Protein AF-A0A7S3E3S6-F1 (afdb_monomer_lite)

pLDDT: mean 79.24, std 24.85, range [22.39, 98.44]

Structure (mmCIF, N/CA/C/O backbone):
data_AF-A0A7S3E3S6-F1
#
_entry.id   AF-A0A7S3E3S6-F1
#
loop_
_atom_site.group_PDB
_atom_site.id
_atom_site.type_symbol
_atom_site.label_atom_id
_atom_site.label_alt_id
_atom_site.label_comp_id
_atom_site.label_asym_id
_atom_site.label_entity_id
_atom_site.label_seq_id
_atom_site.pdbx_PDB_ins_code
_atom_site.Cartn_x
_atom_site.Cartn_y
_atom_site.Cartn_z
_atom_site.occupancy
_atom_site.B_iso_or_equiv
_atom_site.auth_seq_id
_atom_site.auth_comp_id
_atom_site.auth_asym_id
_atom_site.auth_atom_id
_atom_site.pdbx_PDB_model_num
ATOM 1 N N . VAL A 1 1 ? 2.162 4.358 16.205 1.00 82.00 1 VAL A N 1
ATOM 2 C CA . VAL A 1 1 ? 0.715 4.698 16.181 1.00 82.00 1 VAL A CA 1
ATOM 3 C C . VAL A 1 1 ? 0.501 6.151 16.587 1.00 82.00 1 VAL A C 1
ATOM 5 O O . VAL A 1 1 ? 1.342 6.698 17.295 1.00 82.00 1 VAL A O 1
ATOM 8 N N . LEU A 1 2 ? -0.588 6.789 16.153 1.00 77.69 2 LEU A N 1
ATOM 9 C CA . LEU A 1 2 ? -0.941 8.157 16.548 1.00 77.69 2 LEU A CA 1
ATOM 10 C C . LEU A 1 2 ? -1.328 8.218 18.032 1.00 77.69 2 LEU A C 1
ATOM 12 O O . LEU A 1 2 ? -2.096 7.393 18.516 1.00 77.69 2 LEU A O 1
ATOM 16 N N . SER A 1 3 ? -0.873 9.247 18.751 1.00 82.00 3 SER A N 1
ATOM 17 C CA . SER A 1 3 ? -1.241 9.443 20.164 1.00 82.00 3 SER A CA 1
ATOM 18 C C . SER A 1 3 ? -2.748 9.656 20.366 1.00 82.00 3 SER A C 1
ATOM 20 O O . SER A 1 3 ? -3.277 9.356 21.438 1.00 82.00 3 SER A O 1
ATOM 22 N N . SER A 1 4 ? -3.453 10.122 19.330 1.00 84.19 4 SER A N 1
ATOM 23 C CA . SER A 1 4 ? -4.901 10.320 19.342 1.00 84.19 4 SER A CA 1
ATOM 24 C C . SER A 1 4 ? -5.687 9.027 19.557 1.00 84.19 4 SER A C 1
ATOM 26 O O . SER A 1 4 ? -6.678 9.069 20.281 1.00 84.19 4 SER A O 1
ATOM 28 N N . SER A 1 5 ? -5.262 7.880 19.008 1.00 82.56 5 SER A N 1
ATOM 29 C CA . SER A 1 5 ? -5.992 6.616 19.209 1.00 82.56 5 SER A CA 1
ATOM 30 C C . SER A 1 5 ? -5.951 6.197 20.676 1.00 82.56 5 SER A C 1
ATOM 32 O O . SER A 1 5 ? -6.990 5.935 21.280 1.00 82.56 5 SER A O 1
ATOM 34 N N . ILE A 1 6 ? -4.766 6.250 21.291 1.00 88.44 6 ILE A N 1
ATOM 35 C CA . ILE A 1 6 ? -4.568 5.951 22.714 1.00 88.44 6 ILE A CA 1
ATOM 36 C C . ILE A 1 6 ? -5.465 6.854 23.573 1.00 88.44 6 ILE A C 1
ATOM 38 O O . ILE A 1 6 ? -6.137 6.383 24.491 1.00 88.44 6 ILE A O 1
ATOM 42 N N . GLN A 1 7 ? -5.524 8.151 23.264 1.00 88.31 7 GLN A N 1
ATOM 43 C CA . GLN A 1 7 ? -6.364 9.103 23.995 1.00 88.31 7 GLN A CA 1
ATOM 44 C C . GLN A 1 7 ? -7.862 8.801 23.864 1.00 88.31 7 GLN A C 1
ATOM 46 O O . GLN A 1 7 ? -8.566 8.863 24.875 1.00 88.31 7 GLN A O 1
ATOM 51 N N . VAL A 1 8 ? -8.342 8.440 22.668 1.00 89.56 8 VAL A N 1
ATOM 52 C CA . VAL A 1 8 ? -9.743 8.049 22.434 1.00 89.56 8 VAL A CA 1
ATOM 53 C C . VAL A 1 8 ? -10.110 6.850 23.308 1.00 89.56 8 VAL A C 1
ATOM 55 O O . VAL A 1 8 ? -11.042 6.944 24.111 1.00 89.56 8 VAL A O 1
ATOM 58 N N . PHE A 1 9 ? -9.333 5.763 23.260 1.00 90.50 9 PHE A N 1
ATOM 59 C CA . PHE A 1 9 ? -9.603 4.576 24.079 1.00 90.50 9 PHE A CA 1
ATOM 60 C C . PHE A 1 9 ? -9.500 4.855 25.581 1.00 90.50 9 PHE A C 1
ATOM 62 O O . PHE A 1 9 ? -10.329 4.374 26.357 1.00 90.50 9 PHE A O 1
ATOM 69 N N . LEU A 1 10 ? -8.526 5.658 26.020 1.00 91.00 10 LEU A N 1
ATOM 70 C CA . LEU A 1 10 ? -8.408 6.053 27.425 1.00 91.00 10 LEU A CA 1
ATOM 71 C C . LEU A 1 10 ? -9.620 6.861 27.896 1.00 91.00 10 LEU A C 1
ATOM 73 O O . LEU A 1 10 ? -10.106 6.638 29.007 1.00 91.00 10 LEU A O 1
ATOM 77 N N . HIS A 1 11 ? -10.114 7.793 27.081 1.00 90.00 11 HIS A N 1
ATOM 78 C CA . HIS A 1 11 ? -11.283 8.599 27.422 1.00 90.00 11 HIS A CA 1
ATOM 79 C C . HIS A 1 11 ? -12.553 7.745 27.503 1.00 90.00 11 HIS A C 1
ATOM 81 O O . HIS A 1 11 ? -13.321 7.881 28.460 1.00 90.00 11 HIS A O 1
ATOM 87 N N . ILE A 1 12 ? -12.735 6.821 26.556 1.00 92.19 12 ILE A N 1
ATOM 88 C CA . ILE A 1 12 ? -13.837 5.853 26.561 1.00 92.19 12 ILE A CA 1
ATOM 89 C C . ILE A 1 12 ? -13.789 5.009 27.842 1.00 92.19 12 ILE A C 1
ATOM 91 O O . ILE A 1 12 ? -14.743 5.016 28.618 1.00 92.19 12 ILE A O 1
ATOM 95 N N . LYS A 1 13 ? -12.651 4.363 28.140 1.00 90.81 13 LYS A N 1
ATOM 96 C CA . LYS A 1 13 ? -12.483 3.518 29.338 1.00 90.81 13 LYS A CA 1
ATOM 97 C C . LYS A 1 13 ? -12.744 4.283 30.639 1.00 90.81 13 LYS A C 1
ATOM 99 O O . LYS A 1 13 ? -13.437 3.780 31.523 1.00 90.81 13 LYS A O 1
ATOM 104 N N . LYS A 1 14 ? -12.224 5.510 30.766 1.00 90.62 14 LYS A N 1
ATOM 105 C CA . LYS A 1 14 ? -12.461 6.366 31.943 1.00 90.62 14 LYS A CA 1
ATOM 106 C C . LYS A 1 14 ? -13.938 6.725 32.101 1.00 90.62 14 LYS A C 1
ATOM 108 O O . LYS A 1 14 ? -14.442 6.722 33.222 1.00 90.62 14 LYS A O 1
ATOM 113 N N . SER A 1 15 ? -14.618 7.027 30.998 1.00 90.19 15 SER A N 1
ATOM 114 C CA . SER A 1 15 ? -16.041 7.373 31.005 1.00 90.19 15 SER A CA 1
ATOM 115 C C . SER A 1 15 ? -16.900 6.170 31.393 1.00 90.19 15 SER A C 1
ATOM 117 O O . SER A 1 15 ? -17.728 6.287 32.293 1.00 90.19 15 SER A O 1
ATOM 119 N N . LEU A 1 16 ? -16.627 4.997 30.812 1.00 90.06 16 LEU A N 1
ATOM 120 C CA . LEU A 1 16 ? -17.302 3.741 31.150 1.00 90.06 16 LEU A CA 1
ATOM 121 C C . LEU A 1 16 ? -17.143 3.388 32.628 1.00 90.06 16 LEU A C 1
ATOM 123 O O . LEU A 1 16 ? -18.142 3.167 33.299 1.00 90.06 16 LEU A O 1
ATOM 127 N N . LYS A 1 17 ? -15.917 3.440 33.168 1.00 90.06 17 LYS A N 1
ATOM 128 C CA . LYS A 1 17 ? -15.655 3.145 34.586 1.00 90.06 17 LYS A CA 1
ATOM 129 C C . LYS A 1 17 ? -16.424 4.069 35.535 1.00 90.06 17 LYS A C 1
ATOM 131 O O . LYS A 1 17 ? -16.855 3.642 36.597 1.00 90.06 17 LYS A O 1
ATOM 136 N N . ARG A 1 18 ? -16.576 5.349 35.185 1.00 88.38 18 ARG A N 1
ATOM 137 C CA . ARG A 1 18 ? -17.354 6.298 35.999 1.00 88.38 18 ARG A CA 1
ATOM 138 C C . ARG A 1 18 ? -18.851 6.020 35.906 1.00 88.38 18 ARG A C 1
ATOM 140 O O . ARG A 1 18 ? -19.536 6.098 36.918 1.00 88.38 18 ARG A O 1
ATOM 147 N N . CYS A 1 19 ? -19.352 5.704 34.715 1.00 85.69 19 CYS A N 1
ATOM 148 C CA . CYS A 1 19 ? -20.768 5.425 34.500 1.00 85.69 19 CYS A CA 1
ATOM 149 C C . CYS A 1 19 ? -21.198 4.076 35.082 1.00 85.69 19 CYS A C 1
ATOM 151 O O . CYS A 1 19 ? -22.287 4.001 35.643 1.00 85.69 19 CYS A O 1
ATOM 153 N N . SER A 1 20 ? -20.334 3.059 35.054 1.00 88.50 20 SER A N 1
ATOM 154 C CA . SER A 1 20 ? -20.619 1.735 35.620 1.00 88.50 20 SER A CA 1
ATOM 155 C C . SER A 1 20 ? -20.797 1.749 37.142 1.00 88.50 20 SER A C 1
ATOM 157 O O . SER A 1 20 ? -21.404 0.838 37.689 1.00 88.50 20 SER A O 1
ATOM 159 N N . LEU A 1 21 ? -20.277 2.772 37.836 1.00 88.69 21 LEU A N 1
ATOM 160 C CA . LEU A 1 21 ? -20.521 2.987 39.270 1.00 88.69 21 LEU A CA 1
ATOM 161 C C . LEU A 1 21 ? -21.923 3.544 39.560 1.00 88.69 21 LEU A C 1
ATOM 163 O O . LEU A 1 21 ? -22.368 3.500 40.701 1.00 88.69 21 LEU A O 1
ATOM 167 N N . LEU A 1 22 ? -22.592 4.109 38.553 1.00 88.62 22 LEU A N 1
ATOM 168 C CA . LEU A 1 22 ? -23.888 4.774 38.697 1.00 88.62 22 LEU A CA 1
ATOM 169 C C . LEU A 1 22 ? -25.033 3.946 38.108 1.00 88.62 22 LEU A C 1
ATOM 171 O O . LEU A 1 22 ? -26.160 4.031 38.584 1.00 88.62 22 LEU A O 1
ATOM 175 N N . THR A 1 23 ? -24.774 3.193 37.038 1.00 88.31 23 THR A N 1
ATOM 176 C CA . THR A 1 23 ? -25.789 2.411 36.329 1.00 88.31 23 THR A CA 1
ATOM 177 C C . THR A 1 23 ? -25.154 1.264 35.545 1.00 88.31 23 THR A C 1
ATOM 179 O O . THR A 1 23 ? -24.051 1.408 35.016 1.00 88.31 23 THR A O 1
ATOM 182 N N . ARG A 1 24 ? -25.868 0.137 35.460 1.00 89.25 24 ARG A N 1
ATOM 183 C CA . ARG A 1 24 ? -25.491 -1.062 34.686 1.00 89.25 24 ARG A CA 1
ATOM 184 C C . ARG A 1 24 ? -26.526 -1.470 33.629 1.00 89.25 24 ARG A C 1
ATOM 186 O O . ARG A 1 24 ? -26.252 -2.339 32.809 1.00 89.25 24 ARG A O 1
ATOM 193 N N . GLY A 1 25 ? -27.673 -0.791 33.617 1.00 90.88 25 GLY A N 1
ATOM 194 C CA . GLY A 1 25 ? -28.786 -1.073 32.718 1.00 90.88 25 GLY A CA 1
ATOM 195 C C . GLY A 1 25 ? -28.693 -0.331 31.379 1.00 90.88 25 GLY A C 1
ATOM 196 O O . GLY A 1 25 ? -27.614 0.034 30.905 1.00 90.88 25 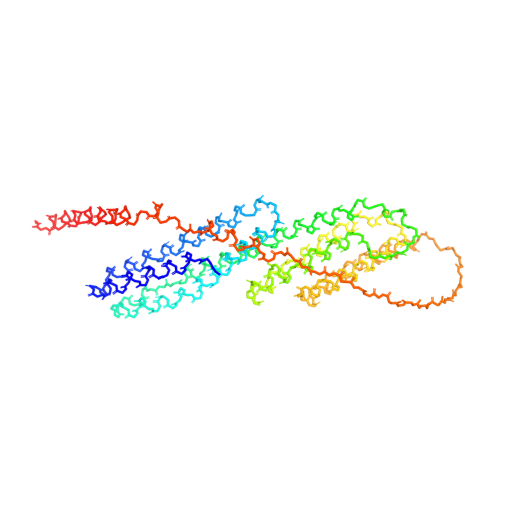GLY A O 1
ATOM 197 N N . GLN A 1 26 ? -29.855 -0.034 30.791 1.00 89.62 26 GLN A N 1
ATOM 198 C CA . GLN A 1 26 ? -29.987 0.540 29.442 1.00 89.62 26 GLN A CA 1
ATOM 199 C C . GLN A 1 26 ? -29.154 1.814 29.208 1.00 89.62 26 GLN A C 1
ATOM 201 O O . GLN A 1 26 ? -28.572 1.985 28.142 1.00 89.62 26 GLN A O 1
ATOM 206 N N . THR A 1 27 ? -29.012 2.679 30.213 1.00 89.19 27 THR A N 1
ATOM 207 C CA . THR A 1 27 ? -28.220 3.915 30.102 1.00 89.19 27 THR A CA 1
ATOM 208 C C . THR A 1 27 ? -26.739 3.652 29.801 1.00 89.19 27 THR A C 1
ATOM 210 O O . THR A 1 27 ? -26.120 4.401 29.043 1.00 89.19 27 THR A O 1
ATOM 213 N N . LEU A 1 28 ? -26.146 2.604 30.389 1.00 88.19 28 LEU A N 1
ATOM 214 C CA . LEU A 1 28 ? -24.750 2.242 30.122 1.00 88.19 28 LEU A CA 1
ATOM 215 C C . LEU A 1 28 ? -24.602 1.642 28.717 1.00 88.19 28 LEU A C 1
ATOM 217 O O . LEU A 1 28 ? -23.614 1.917 28.036 1.00 88.19 28 LEU A O 1
ATOM 221 N N . LEU A 1 29 ? -25.609 0.892 28.262 1.00 90.12 29 LEU A N 1
ATOM 222 C CA . LEU A 1 29 ? -25.675 0.354 26.903 1.00 90.12 29 LEU A CA 1
ATOM 223 C C . LEU A 1 29 ? -25.763 1.478 25.855 1.00 90.12 29 LEU A C 1
ATOM 225 O O . LEU A 1 29 ? -25.030 1.462 24.867 1.00 90.12 29 LEU A O 1
ATOM 229 N N . ASP A 1 30 ? -26.588 2.499 26.083 1.00 90.31 30 ASP A N 1
ATOM 230 C CA . ASP A 1 30 ? -26.706 3.647 25.172 1.00 90.31 30 ASP A CA 1
ATOM 231 C C . ASP A 1 30 ? -25.413 4.479 25.116 1.00 90.31 30 ASP A C 1
ATOM 233 O O . ASP A 1 30 ? -25.008 4.973 24.056 1.00 90.31 30 ASP A O 1
ATOM 237 N N . LEU A 1 31 ? -24.708 4.592 26.247 1.00 90.25 31 LEU A N 1
ATOM 238 C CA . LEU A 1 31 ? -23.381 5.198 26.288 1.00 90.25 31 LEU A CA 1
ATOM 239 C C . LEU A 1 31 ? -22.360 4.380 25.484 1.00 90.25 31 LEU A C 1
ATOM 241 O O . LEU A 1 31 ? -21.580 4.954 24.724 1.00 90.25 31 LEU A O 1
ATOM 245 N N . ALA A 1 32 ? -22.370 3.053 25.620 1.00 90.12 32 ALA A N 1
ATOM 246 C CA . ALA A 1 32 ? -21.498 2.173 24.847 1.00 90.12 32 ALA A CA 1
ATOM 247 C C . ALA A 1 32 ? -21.730 2.322 23.335 1.00 90.12 32 ALA A C 1
ATOM 249 O O . ALA A 1 32 ? -20.768 2.504 22.589 1.00 90.12 32 ALA A O 1
ATOM 250 N N . ARG A 1 33 ? -22.994 2.369 22.897 1.00 91.75 33 ARG A N 1
ATOM 251 C CA . ARG A 1 33 ? -23.371 2.636 21.496 1.00 91.75 33 ARG A CA 1
ATOM 252 C C . ARG A 1 33 ? -22.877 3.993 21.002 1.00 91.75 33 ARG A C 1
ATOM 254 O O . ARG A 1 33 ? -22.387 4.119 19.883 1.00 91.75 33 ARG A O 1
ATOM 261 N N . SER A 1 34 ? -22.930 5.010 21.859 1.00 91.25 34 SER A N 1
ATOM 262 C CA . SER A 1 34 ? -22.369 6.326 21.536 1.00 91.25 34 SER A CA 1
ATOM 263 C C . SER A 1 34 ? -20.854 6.252 21.302 1.00 91.25 34 SER A C 1
ATOM 265 O O . SER A 1 34 ? -20.339 6.905 20.397 1.00 91.25 34 SER A O 1
ATOM 267 N N . PHE A 1 35 ? -20.124 5.430 22.064 1.00 91.69 35 PHE A N 1
ATOM 268 C CA . PHE A 1 35 ? -18.690 5.228 21.840 1.00 91.69 35 PHE A CA 1
ATOM 269 C C . PHE A 1 35 ? -18.375 4.432 20.575 1.00 91.69 35 PHE A C 1
ATOM 271 O O . PHE A 1 35 ? -17.388 4.749 19.917 1.00 91.69 35 PHE A O 1
ATOM 278 N N . GLN A 1 36 ? -19.217 3.474 20.187 1.00 93.19 36 GLN A N 1
ATOM 279 C CA . GLN A 1 36 ? -19.099 2.799 18.889 1.00 93.19 36 GLN A CA 1
ATOM 280 C C . GLN A 1 36 ? -19.207 3.805 17.738 1.00 93.19 36 GLN A C 1
ATOM 282 O O . GLN A 1 36 ? -18.354 3.825 16.855 1.00 93.19 36 GLN A O 1
ATOM 287 N N . SER A 1 37 ? -20.170 4.731 17.810 1.00 92.25 37 SER A N 1
ATOM 288 C CA . SER A 1 37 ? -20.293 5.819 16.830 1.00 92.25 37 SER A CA 1
ATOM 289 C C . SER A 1 37 ? -19.055 6.729 16.792 1.00 92.25 37 SER A C 1
ATOM 291 O O . SER A 1 37 ? -18.608 7.124 15.715 1.00 92.25 37 SER A O 1
ATOM 293 N N . VAL A 1 38 ? -18.443 7.025 17.946 1.00 93.56 38 VAL A N 1
ATOM 294 C CA . VAL A 1 38 ? -17.184 7.793 18.012 1.00 93.56 38 VAL A CA 1
ATOM 295 C C . VAL A 1 38 ? -16.024 7.045 17.348 1.00 93.56 38 VAL A C 1
ATOM 297 O O . VAL A 1 38 ? -15.214 7.676 16.668 1.00 93.56 38 VAL A O 1
ATOM 300 N N . LEU A 1 39 ? -15.933 5.725 17.526 1.00 95.38 39 LEU A N 1
ATOM 301 C CA . LEU A 1 39 ? -14.904 4.899 16.889 1.00 95.38 39 LEU A CA 1
ATOM 302 C C . LEU A 1 39 ? -15.068 4.878 15.365 1.00 95.38 39 LEU A C 1
ATOM 304 O O . LEU A 1 39 ? -14.091 5.142 14.666 1.00 95.38 39 LEU A O 1
ATOM 308 N N . GLY A 1 40 ? -16.292 4.698 14.861 1.00 94.88 40 GLY A N 1
ATOM 309 C CA . GLY A 1 40 ? -16.576 4.780 13.422 1.00 94.88 40 GLY A CA 1
ATOM 310 C C . GLY A 1 40 ? -16.254 6.163 12.841 1.00 94.88 40 GLY A C 1
ATOM 311 O O . GLY A 1 40 ? -15.583 6.288 11.817 1.00 94.88 40 GLY A O 1
ATOM 312 N N . ALA A 1 41 ? -16.607 7.243 13.546 1.00 94.75 41 ALA A N 1
ATOM 313 C CA . ALA A 1 41 ? -16.232 8.600 13.138 1.00 94.75 41 ALA A CA 1
ATOM 314 C C . ALA A 1 41 ? -14.705 8.823 13.134 1.00 94.75 41 ALA A C 1
ATOM 316 O O . ALA A 1 41 ? -14.180 9.560 12.294 1.00 94.75 41 ALA A O 1
ATOM 317 N N . TYR A 1 42 ? -13.978 8.193 14.062 1.00 95.81 42 TYR A N 1
ATOM 318 C CA . TYR A 1 42 ? -12.518 8.227 14.088 1.00 95.81 42 TYR A CA 1
ATOM 319 C C . TYR A 1 42 ? -11.918 7.474 12.893 1.00 95.81 42 TYR A C 1
ATOM 321 O O . TYR A 1 42 ? -11.047 8.030 12.222 1.00 95.81 42 TYR A O 1
ATOM 329 N N . ALA A 1 43 ? -12.421 6.279 12.571 1.00 97.06 43 ALA A N 1
ATOM 330 C CA . ALA A 1 43 ? -12.025 5.524 11.382 1.00 97.06 43 ALA A CA 1
ATOM 331 C C . ALA A 1 43 ? -12.259 6.337 10.096 1.00 97.06 43 ALA A C 1
ATOM 333 O O . ALA A 1 43 ? -11.321 6.565 9.329 1.00 97.06 43 ALA A O 1
ATOM 334 N N . ALA A 1 44 ? -13.452 6.912 9.922 1.00 95.69 44 ALA A N 1
ATOM 335 C CA . ALA A 1 44 ? -13.769 7.784 8.787 1.00 95.69 44 ALA A CA 1
ATOM 336 C C . ALA A 1 44 ? -12.819 8.993 8.687 1.00 95.69 44 ALA A C 1
ATOM 338 O O . ALA A 1 44 ? -12.425 9.419 7.596 1.00 95.69 44 ALA A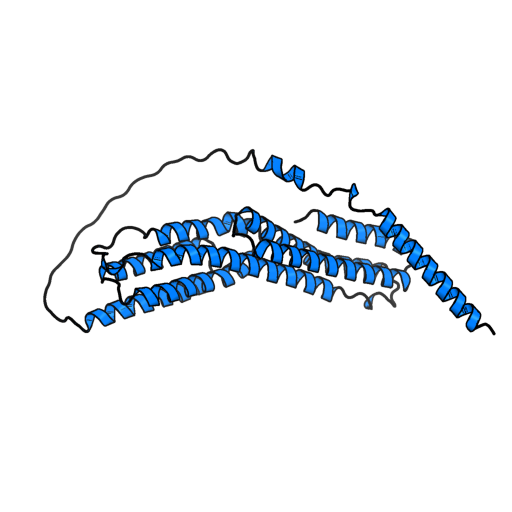 O 1
ATOM 339 N N . LYS A 1 45 ? -12.389 9.549 9.828 1.00 94.62 45 LYS A N 1
ATOM 340 C CA . LYS A 1 45 ? -11.409 10.639 9.841 1.00 94.62 45 LYS A CA 1
ATOM 341 C C . LYS A 1 45 ? -10.034 10.189 9.356 1.00 94.62 45 LYS A C 1
ATOM 343 O O . LYS A 1 45 ? -9.368 10.982 8.690 1.00 94.62 45 LYS A O 1
ATOM 348 N N . LEU A 1 46 ? -9.611 8.968 9.683 1.00 93.81 46 LEU A N 1
ATOM 349 C CA . LEU A 1 46 ? -8.365 8.384 9.182 1.00 93.81 46 LEU A CA 1
ATOM 350 C C . LEU A 1 46 ? -8.430 8.174 7.664 1.00 93.81 46 LEU A C 1
ATOM 352 O O . LEU A 1 46 ? -7.503 8.596 6.975 1.00 93.81 46 LEU A O 1
ATOM 356 N N . VAL A 1 47 ? -9.543 7.653 7.135 1.00 95.38 47 VAL A N 1
ATOM 357 C CA . VAL A 1 47 ? -9.765 7.536 5.678 1.00 95.38 47 VAL A CA 1
ATOM 358 C C . VAL A 1 47 ? -9.638 8.896 4.993 1.00 95.38 47 VAL A C 1
ATOM 360 O O . VAL A 1 47 ? -8.835 9.061 4.081 1.00 95.38 47 VAL A O 1
ATOM 363 N N . SER A 1 48 ? -10.324 9.923 5.501 1.00 92.31 48 SER A N 1
ATOM 364 C CA . SER A 1 48 ? -10.245 11.278 4.935 1.00 92.31 48 SER A CA 1
ATOM 365 C C . SER A 1 48 ? -8.825 11.869 4.953 1.00 92.31 48 SER A C 1
ATOM 367 O O . SER A 1 48 ? -8.501 12.747 4.152 1.00 92.31 48 SER A O 1
ATOM 369 N N . ARG A 1 49 ? -7.955 11.432 5.875 1.00 88.12 49 ARG A N 1
ATOM 370 C CA . ARG A 1 49 ? -6.536 11.826 5.876 1.00 88.12 49 ARG A CA 1
ATOM 371 C C . ARG A 1 49 ? -5.752 11.101 4.788 1.00 88.12 49 ARG A C 1
ATOM 373 O O . ARG A 1 49 ? -4.968 11.762 4.116 1.00 88.12 49 ARG A O 1
ATOM 380 N N . LEU A 1 50 ? -6.004 9.808 4.587 1.00 90.19 50 LEU A N 1
ATOM 381 C CA . LEU A 1 50 ? -5.406 9.026 3.501 1.00 90.19 50 LEU A CA 1
ATOM 382 C C . LEU A 1 50 ? -5.784 9.591 2.126 1.00 90.19 50 LEU A C 1
ATOM 384 O O . LEU A 1 50 ? -4.916 9.776 1.282 1.00 90.19 50 LEU A O 1
ATOM 388 N N . GLU A 1 51 ? -7.050 9.951 1.917 1.00 87.44 51 GLU A N 1
ATOM 389 C CA . GLU A 1 51 ? -7.522 10.530 0.650 1.00 87.44 51 GLU A CA 1
ATOM 390 C C . GLU A 1 51 ? -6.878 11.880 0.318 1.00 87.44 51 GLU A C 1
ATOM 392 O O . GLU A 1 51 ? -6.704 12.217 -0.851 1.00 87.44 51 GLU A O 1
ATOM 397 N N . LYS A 1 52 ? -6.544 12.677 1.339 1.00 80.56 52 LYS A N 1
ATOM 398 C CA . LYS A 1 52 ? -5.833 13.949 1.151 1.00 80.56 52 LYS A CA 1
ATOM 399 C C . LYS A 1 52 ? -4.369 13.705 0.807 1.00 80.56 52 LYS A C 1
ATOM 401 O O . LYS A 1 52 ? -3.909 14.232 -0.196 1.00 80.56 52 LYS A O 1
ATOM 406 N N . ALA A 1 53 ? -3.707 12.838 1.572 1.00 70.06 53 ALA A N 1
ATOM 407 C CA . ALA A 1 53 ? -2.333 12.399 1.326 1.00 70.06 53 ALA A CA 1
ATOM 408 C C . ALA A 1 53 ? -2.150 11.723 -0.047 1.00 70.06 53 ALA A C 1
ATOM 410 O O . ALA A 1 53 ? -1.054 11.699 -0.597 1.00 70.06 53 ALA A O 1
ATOM 411 N N . GLY A 1 54 ? -3.209 11.133 -0.610 1.00 63.66 54 GLY A N 1
ATOM 412 C CA . GLY A 1 54 ? -3.185 10.492 -1.927 1.00 63.66 54 GLY A CA 1
ATOM 413 C C . GLY A 1 54 ? -3.201 11.455 -3.120 1.00 63.66 54 GLY A C 1
ATOM 414 O O . GLY A 1 54 ? -3.002 11.006 -4.244 1.00 63.66 54 GLY A O 1
ATOM 415 N N . ARG A 1 55 ? -3.456 12.754 -2.908 1.00 67.62 55 ARG A N 1
ATOM 416 C CA . ARG A 1 55 ? -3.433 13.779 -3.974 1.00 67.62 55 ARG A CA 1
ATOM 417 C C . ARG A 1 55 ? -2.077 14.458 -4.120 1.00 67.62 55 ARG A C 1
ATOM 419 O O . ARG A 1 55 ? -1.825 15.080 -5.149 1.00 67.62 55 ARG A O 1
ATOM 426 N N . ASP A 1 56 ? -1.250 14.358 -3.090 1.00 65.81 56 ASP A N 1
ATOM 427 C CA . ASP A 1 56 ? 0.068 14.968 -3.054 1.00 65.81 56 ASP A CA 1
ATOM 428 C C . ASP A 1 56 ? 1.116 14.034 -3.680 1.00 65.81 56 ASP A C 1
ATOM 430 O O . ASP A 1 56 ? 0.901 12.829 -3.845 1.00 65.81 56 ASP A O 1
ATOM 434 N N . VAL A 1 57 ? 2.256 14.611 -4.068 1.00 76.12 57 VAL A N 1
ATOM 435 C CA . VAL A 1 57 ? 3.396 13.869 -4.626 1.00 76.12 57 VAL A CA 1
ATOM 436 C C . VAL A 1 57 ? 3.831 12.780 -3.640 1.00 76.12 57 VAL A C 1
ATOM 438 O O . VAL A 1 57 ? 3.812 12.996 -2.431 1.00 76.12 57 VAL A O 1
ATOM 441 N N . ASP A 1 58 ? 4.243 11.615 -4.147 1.00 83.94 58 ASP A N 1
ATOM 442 C CA . ASP A 1 58 ? 4.709 10.496 -3.321 1.00 83.94 58 ASP A CA 1
ATOM 443 C C . ASP A 1 58 ? 6.067 10.803 -2.661 1.00 83.94 58 ASP A C 1
ATOM 445 O O . ASP A 1 58 ? 7.137 10.394 -3.121 1.00 83.94 58 ASP A O 1
ATOM 449 N N . THR A 1 59 ? 6.029 11.574 -1.577 1.00 86.81 59 THR A N 1
ATOM 450 C CA . THR A 1 59 ? 7.195 11.916 -0.763 1.00 86.81 59 THR A CA 1
ATOM 451 C C . THR A 1 59 ? 7.398 10.904 0.360 1.00 86.81 59 THR A C 1
ATOM 453 O O . THR A 1 59 ? 6.490 10.166 0.753 1.00 86.81 59 THR A O 1
ATOM 456 N N . LYS A 1 60 ? 8.607 10.886 0.924 1.00 85.44 60 LYS A N 1
ATOM 457 C CA . LYS A 1 60 ? 8.937 10.050 2.083 1.00 85.44 60 LYS A CA 1
ATOM 458 C C . LYS A 1 60 ? 8.053 10.385 3.288 1.00 85.44 60 LYS A C 1
ATOM 460 O O . LYS A 1 60 ? 7.641 9.495 4.029 1.00 85.44 60 LYS A O 1
ATOM 465 N N . GLU A 1 61 ? 7.735 11.663 3.465 1.00 85.38 61 GLU A N 1
ATOM 466 C CA . GLU A 1 61 ? 6.881 12.173 4.534 1.00 85.38 61 GLU A CA 1
ATOM 467 C C . GLU A 1 61 ? 5.439 11.672 4.391 1.00 85.38 61 GLU A C 1
ATOM 469 O O . GLU A 1 61 ? 4.853 11.200 5.369 1.00 85.38 61 GLU A O 1
ATOM 474 N N . GLU A 1 62 ? 4.888 11.701 3.174 1.00 87.12 62 GLU A N 1
ATOM 475 C CA . GLU A 1 62 ? 3.544 11.183 2.901 1.00 87.12 62 GLU A CA 1
ATOM 476 C C . GLU A 1 62 ? 3.483 9.658 3.060 1.00 87.12 62 GLU A C 1
ATOM 478 O O . GLU A 1 62 ? 2.537 9.130 3.654 1.00 87.12 62 GLU A O 1
ATOM 483 N N . ARG A 1 63 ? 4.524 8.928 2.628 1.00 89.69 63 ARG A N 1
ATOM 484 C CA . ARG A 1 63 ? 4.645 7.481 2.883 1.00 89.69 63 ARG A CA 1
ATOM 485 C C . ARG A 1 63 ? 4.647 7.175 4.382 1.00 89.69 63 ARG A C 1
ATOM 487 O O . ARG A 1 63 ? 3.877 6.322 4.829 1.00 89.69 63 ARG A O 1
ATOM 494 N N . PHE A 1 64 ? 5.431 7.911 5.171 1.00 88.38 64 PHE A N 1
ATOM 495 C CA . PHE A 1 64 ? 5.470 7.754 6.626 1.00 88.38 64 PHE A CA 1
ATOM 496 C C . PHE A 1 64 ? 4.107 8.026 7.276 1.00 88.38 64 PHE A C 1
ATOM 498 O O . PHE A 1 64 ? 3.671 7.270 8.147 1.00 88.38 64 PHE A O 1
ATOM 505 N N . LEU A 1 65 ? 3.395 9.070 6.839 1.00 88.44 65 LEU A N 1
ATOM 506 C CA . LEU A 1 65 ? 2.052 9.376 7.334 1.00 88.44 65 LEU A CA 1
ATOM 507 C C . LEU A 1 65 ? 1.066 8.231 7.055 1.00 88.44 65 LEU A C 1
ATOM 509 O O . LEU A 1 65 ? 0.315 7.842 7.953 1.00 88.44 65 LEU A O 1
ATOM 513 N N . ARG A 1 66 ? 1.077 7.667 5.841 1.00 92.12 66 ARG A N 1
ATOM 514 C CA . ARG A 1 66 ? 0.218 6.530 5.464 1.00 92.12 66 ARG A CA 1
ATOM 515 C C . ARG A 1 66 ? 0.514 5.301 6.327 1.00 92.12 66 ARG A C 1
ATOM 517 O O . ARG A 1 66 ? -0.416 4.724 6.888 1.00 92.12 66 ARG A O 1
ATOM 524 N N . VAL A 1 67 ? 1.790 4.958 6.520 1.00 93.19 67 VAL A N 1
ATOM 525 C CA . VAL A 1 67 ? 2.221 3.865 7.414 1.00 93.19 67 VAL A CA 1
ATOM 526 C C . VAL A 1 67 ? 1.760 4.102 8.854 1.00 93.19 67 VAL A C 1
ATOM 528 O O . VAL A 1 67 ? 1.198 3.215 9.499 1.00 93.19 67 VAL A O 1
ATOM 531 N N . LEU A 1 68 ? 1.908 5.329 9.357 1.00 91.50 68 LEU A N 1
ATOM 532 C CA . LEU A 1 68 ? 1.461 5.692 10.698 1.00 91.50 68 LEU A CA 1
ATOM 533 C C . LEU A 1 68 ? -0.059 5.536 10.868 1.00 91.50 68 LEU A C 1
ATOM 535 O O . LEU A 1 68 ? -0.510 5.111 11.938 1.00 91.50 68 LEU A O 1
ATOM 539 N N . ILE A 1 69 ? -0.847 5.863 9.840 1.00 94.81 69 ILE A N 1
ATOM 540 C CA . ILE A 1 69 ? -2.301 5.665 9.834 1.00 94.81 69 ILE A CA 1
ATOM 541 C C . ILE A 1 69 ? -2.648 4.171 9.825 1.00 94.81 69 ILE A C 1
ATOM 543 O O . ILE A 1 69 ? -3.477 3.771 10.641 1.00 94.81 69 ILE A O 1
ATOM 547 N N . ILE A 1 70 ? -1.992 3.355 8.992 1.00 96.88 70 ILE A N 1
ATOM 548 C CA . ILE A 1 70 ? -2.200 1.895 8.937 1.00 96.88 70 ILE A CA 1
ATOM 549 C C . ILE A 1 70 ? -1.969 1.271 10.315 1.00 96.88 70 ILE A C 1
ATOM 551 O O . ILE A 1 70 ? -2.874 0.649 10.862 1.00 96.88 70 ILE A O 1
ATOM 555 N N . ASN A 1 71 ? -0.823 1.544 10.943 1.00 95.06 71 ASN A N 1
ATOM 556 C CA . ASN A 1 71 ? -0.520 1.032 12.284 1.00 95.06 71 ASN A CA 1
ATOM 557 C C . ASN A 1 71 ? -1.517 1.521 13.340 1.00 95.06 71 ASN A C 1
ATOM 559 O O . ASN A 1 71 ? -1.792 0.848 14.329 1.00 95.06 71 ASN A O 1
ATOM 563 N N . THR A 1 72 ? -2.024 2.746 13.182 1.00 95.69 72 THR A N 1
ATOM 564 C CA . THR A 1 72 ? -3.036 3.287 14.096 1.00 95.69 72 THR A CA 1
ATOM 565 C C . THR A 1 72 ? -4.352 2.536 13.953 1.00 95.69 72 THR A C 1
ATOM 567 O O . THR A 1 72 ? -4.988 2.262 14.966 1.00 95.69 72 THR A O 1
ATOM 570 N N . ALA A 1 73 ? -4.752 2.213 12.724 1.00 97.62 73 ALA A N 1
ATOM 571 C CA . ALA A 1 73 ? -5.945 1.431 12.453 1.00 97.62 73 ALA A CA 1
ATOM 572 C C . ALA A 1 73 ? -5.798 -0.017 12.941 1.00 97.62 73 ALA A C 1
ATOM 574 O O . ALA A 1 73 ? -6.714 -0.501 13.593 1.00 97.62 73 ALA A O 1
ATOM 575 N N . GLU A 1 74 ? -4.638 -0.651 12.745 1.00 95.38 74 GLU A N 1
ATOM 576 C CA . GLU A 1 74 ? -4.310 -1.980 13.292 1.00 95.38 74 GLU A CA 1
ATOM 577 C C . GLU A 1 74 ? -4.422 -1.999 14.821 1.00 95.38 74 GLU A C 1
ATOM 579 O O . GLU A 1 74 ? -5.166 -2.798 15.381 1.00 95.38 74 GLU A O 1
ATOM 584 N N . TYR A 1 75 ? -3.809 -1.029 15.504 1.00 95.75 75 TYR A N 1
ATOM 585 C CA . TYR A 1 75 ? -3.958 -0.897 16.954 1.00 95.75 75 TYR A CA 1
ATOM 586 C C . TYR A 1 75 ? -5.420 -0.733 17.390 1.00 95.75 75 TYR A C 1
ATOM 588 O O . TYR A 1 75 ? -5.846 -1.314 18.390 1.00 95.75 75 TYR A O 1
ATOM 596 N N . CYS A 1 76 ? -6.197 0.089 16.676 1.00 96.44 76 CYS A N 1
ATOM 597 C CA . CYS A 1 76 ? -7.612 0.262 16.977 1.00 96.44 76 CYS A CA 1
ATOM 598 C C . CYS A 1 76 ? -8.377 -1.053 16.786 1.00 96.44 76 CYS A C 1
ATOM 600 O O . CYS A 1 76 ? -9.085 -1.451 17.705 1.00 96.44 76 CYS A O 1
ATOM 602 N N . TYR A 1 77 ? -8.188 -1.726 15.650 1.00 96.62 77 TYR A N 1
ATOM 603 C CA . TYR A 1 77 ? -8.782 -3.020 15.321 1.00 96.62 77 TYR A CA 1
ATOM 604 C C . TYR A 1 77 ? -8.542 -4.047 16.437 1.00 96.62 77 TYR A C 1
ATOM 606 O O . TYR A 1 77 ? -9.495 -4.579 16.999 1.00 96.62 77 TYR A O 1
ATOM 614 N N . GLU A 1 78 ? -7.290 -4.223 16.870 1.00 94.44 78 GLU A N 1
ATOM 615 C CA . GLU A 1 78 ? -6.933 -5.159 17.949 1.00 94.44 78 GLU A CA 1
ATOM 616 C C . GLU A 1 78 ? -7.503 -4.759 19.324 1.00 94.44 78 GLU A C 1
ATOM 618 O O . GLU A 1 78 ? -7.750 -5.601 20.190 1.00 94.44 78 GLU A O 1
ATOM 623 N N . THR A 1 79 ? -7.713 -3.461 19.559 1.00 94.62 79 THR A N 1
ATOM 624 C CA . THR A 1 79 ? -8.167 -2.939 20.859 1.00 94.62 79 THR A CA 1
ATOM 625 C C . THR A 1 79 ? -9.690 -2.972 21.013 1.00 94.62 79 THR A C 1
ATOM 627 O O . THR A 1 79 ? -10.197 -3.087 22.138 1.00 94.62 79 THR A O 1
ATOM 630 N N . VAL A 1 80 ? -10.433 -2.842 19.912 1.00 95.81 80 VAL A N 1
ATOM 631 C CA . VAL A 1 80 ? -11.896 -2.701 19.910 1.00 95.81 80 VAL A CA 1
ATOM 632 C C . VAL A 1 80 ? -12.589 -3.927 20.519 1.00 95.81 80 VAL A C 1
ATOM 634 O O . VAL A 1 80 ? -13.438 -3.753 21.400 1.00 95.81 80 VAL A O 1
ATOM 637 N N . GLY A 1 81 ? -12.180 -5.148 20.167 1.00 93.50 81 GLY A N 1
ATOM 638 C CA . GLY A 1 81 ? -12.773 -6.370 20.723 1.00 93.50 81 GLY A CA 1
ATOM 639 C C . GLY A 1 81 ? -12.638 -6.467 22.249 1.00 93.50 81 GLY A C 1
ATOM 640 O O . GLY A 1 81 ? -13.615 -6.696 22.970 1.00 93.50 81 GLY A O 1
ATOM 641 N N . GLY A 1 82 ? -11.446 -6.182 22.787 1.00 93.69 82 GLY A N 1
ATOM 642 C CA . GLY A 1 82 ? -11.208 -6.166 24.238 1.00 93.69 82 GLY A CA 1
ATOM 643 C C . GLY A 1 82 ? -11.991 -5.069 24.974 1.00 93.69 82 GLY A C 1
ATOM 644 O O . GLY A 1 82 ? -12.408 -5.246 26.127 1.00 93.69 82 GLY A O 1
ATOM 645 N N . LEU A 1 83 ? -12.239 -3.933 24.312 1.00 94.25 83 LEU A N 1
ATOM 646 C CA . LEU A 1 83 ? -13.135 -2.897 24.822 1.00 94.25 83 LEU A CA 1
ATOM 647 C C . LEU A 1 83 ? -14.585 -3.404 24.891 1.00 94.25 83 LEU A C 1
ATOM 649 O O . LEU A 1 83 ? -15.229 -3.202 25.920 1.00 94.25 83 LEU A O 1
ATOM 653 N N . GLY A 1 84 ? -15.071 -4.088 23.852 1.00 95.06 84 GLY A N 1
ATOM 654 C CA . GLY A 1 84 ? -16.405 -4.698 23.820 1.00 95.06 84 GLY A CA 1
ATOM 655 C C . GLY A 1 84 ? -16.633 -5.667 24.975 1.00 95.06 84 GLY A C 1
ATOM 656 O O . GLY A 1 84 ? -17.573 -5.496 25.749 1.00 95.06 84 GLY A O 1
ATOM 657 N N . GLN A 1 85 ? -15.702 -6.600 25.182 1.00 94.69 85 GLN A N 1
ATOM 658 C CA . GLN A 1 85 ? -15.750 -7.540 26.309 1.00 94.69 85 GLN A CA 1
ATOM 659 C C . GLN A 1 85 ? -15.756 -6.825 27.668 1.00 94.69 85 GLN A C 1
ATOM 661 O O . GLN A 1 85 ? -16.444 -7.239 28.601 1.00 94.69 85 GLN A O 1
ATOM 666 N N . SER A 1 86 ? -14.991 -5.736 27.797 1.00 93.94 86 SER A N 1
ATOM 667 C CA . SER A 1 86 ? -14.957 -4.943 29.030 1.00 93.94 86 SER A CA 1
ATOM 668 C C . SER A 1 86 ? -16.294 -4.255 29.303 1.00 93.94 86 SER A C 1
ATOM 670 O O . SER A 1 86 ? -16.715 -4.200 30.455 1.00 93.94 86 SER A O 1
ATOM 672 N N . ILE A 1 87 ? -16.965 -3.747 28.266 1.00 93.62 87 ILE A N 1
ATOM 673 C CA . ILE A 1 87 ? -18.297 -3.141 28.379 1.00 93.62 87 ILE A CA 1
ATOM 674 C C . ILE A 1 87 ? -19.333 -4.203 28.748 1.00 93.62 87 ILE A C 1
ATOM 676 O O . ILE A 1 87 ? -20.107 -3.981 29.676 1.00 93.62 87 ILE A O 1
ATOM 680 N N . ALA A 1 88 ? -19.316 -5.362 28.082 1.00 94.56 88 ALA A N 1
ATOM 681 C CA . ALA A 1 88 ? -20.244 -6.459 28.352 1.00 94.56 88 ALA A CA 1
ATOM 682 C C . ALA A 1 88 ? -20.194 -6.904 29.825 1.00 94.56 88 ALA A C 1
ATOM 684 O O . ALA A 1 88 ? -21.232 -7.064 30.454 1.00 94.56 88 ALA A O 1
ATOM 685 N N . LYS A 1 89 ? -18.994 -6.984 30.419 1.00 94.19 89 LYS A N 1
ATOM 686 C CA . LYS A 1 89 ? -18.800 -7.296 31.851 1.00 94.19 89 LYS A CA 1
ATOM 687 C C . LYS A 1 89 ? -19.320 -6.220 32.815 1.00 94.19 89 LYS A C 1
ATOM 689 O O . LYS A 1 89 ? -19.465 -6.490 34.006 1.00 94.19 89 LYS A O 1
ATOM 694 N N . MET A 1 90 ? -19.513 -4.983 32.355 1.00 92.75 90 MET A N 1
ATOM 695 C CA . MET A 1 90 ? -20.039 -3.893 33.187 1.00 92.75 90 MET A CA 1
ATOM 696 C C . MET A 1 90 ? -21.569 -3.831 33.185 1.00 92.75 90 MET A C 1
ATOM 698 O O . MET A 1 90 ? -22.126 -3.257 34.124 1.00 92.75 90 MET A O 1
ATOM 702 N N . LEU A 1 91 ? -22.210 -4.382 32.150 1.00 93.88 91 LEU A N 1
ATOM 703 C CA . LEU A 1 91 ? -23.658 -4.402 31.962 1.00 93.88 91 LEU A CA 1
ATOM 704 C C . LEU A 1 91 ? -24.329 -5.510 32.781 1.00 93.88 91 LEU A C 1
ATOM 706 O O . LEU A 1 91 ? -23.694 -6.489 33.172 1.00 93.88 91 LEU A O 1
ATOM 710 N N . ASP A 1 92 ? -25.631 -5.352 33.009 1.00 92.69 92 ASP A N 1
ATOM 711 C CA . ASP A 1 92 ? -26.476 -6.429 33.529 1.00 92.69 92 ASP A CA 1
ATOM 712 C C . ASP A 1 92 ? -26.556 -7.590 32.516 1.00 92.69 92 ASP A C 1
ATOM 714 O O . ASP A 1 92 ? -26.521 -7.367 31.303 1.00 92.69 92 ASP A O 1
ATOM 718 N N . SER A 1 93 ? -26.681 -8.831 33.005 1.00 89.88 93 SER A N 1
ATOM 719 C CA . SER A 1 93 ? -26.596 -10.053 32.177 1.00 89.88 93 SER A CA 1
ATOM 720 C C . SER A 1 93 ? -27.606 -10.103 31.026 1.00 89.88 93 SER A C 1
ATOM 722 O O . SER A 1 93 ? -27.362 -10.759 30.025 1.00 89.88 93 SER A O 1
ATOM 724 N N . GLU A 1 94 ? -28.738 -9.413 31.148 1.00 93.12 94 GLU A N 1
ATOM 725 C CA . GLU A 1 94 ? -29.783 -9.347 30.115 1.00 93.12 94 GLU A CA 1
ATOM 726 C C . GLU A 1 94 ? -29.411 -8.415 28.943 1.00 93.12 94 GLU A C 1
ATOM 728 O O . GLU A 1 94 ? -30.085 -8.380 27.908 1.00 93.12 94 GLU A O 1
ATOM 733 N N . LEU A 1 95 ? -28.364 -7.601 29.112 1.00 91.56 95 LEU A N 1
ATOM 734 C CA . LEU A 1 95 ? -27.923 -6.583 28.158 1.00 91.56 95 LEU A CA 1
ATOM 735 C C . LEU A 1 95 ? -26.514 -6.834 27.612 1.00 91.56 95 LEU A C 1
ATOM 737 O O . LEU A 1 95 ? -26.154 -6.195 26.622 1.00 91.56 95 LEU A O 1
ATOM 741 N N . SER A 1 96 ? -25.729 -7.727 28.223 1.00 89.56 96 SER A N 1
ATOM 742 C CA . SER A 1 96 ? -24.348 -8.022 27.811 1.00 89.56 96 SER A CA 1
ATOM 743 C C . SER A 1 96 ? -24.255 -8.433 26.345 1.00 89.56 96 SER A C 1
ATOM 745 O O . SER A 1 96 ? -23.388 -7.942 25.624 1.00 89.56 96 SER A O 1
ATOM 747 N N . ASP A 1 97 ? -25.207 -9.245 25.889 1.00 91.56 97 ASP A N 1
ATOM 748 C CA . ASP A 1 97 ? -25.217 -9.840 24.548 1.00 91.56 97 ASP A CA 1
ATOM 749 C C . ASP A 1 97 ? -25.636 -8.838 23.461 1.00 91.56 97 ASP A C 1
ATOM 751 O O . ASP A 1 97 ? -25.579 -9.128 22.270 1.00 91.56 97 ASP A O 1
ATOM 755 N N . LYS A 1 98 ? -26.048 -7.625 23.856 1.00 91.81 98 LYS A N 1
ATOM 756 C CA . LYS A 1 98 ? -26.405 -6.536 22.934 1.00 91.81 98 LYS A CA 1
ATOM 757 C C . LYS A 1 98 ? -25.200 -5.697 22.502 1.00 91.81 98 LYS A C 1
ATOM 759 O O . LYS A 1 98 ? -25.376 -4.768 21.711 1.00 91.81 98 LYS A O 1
ATOM 764 N N . ILE A 1 99 ? -24.014 -5.954 23.057 1.00 93.50 99 ILE A N 1
ATOM 765 C CA . ILE A 1 99 ? -22.771 -5.289 22.662 1.00 93.50 99 ILE A CA 1
ATOM 766 C C . ILE A 1 99 ? -22.093 -6.109 21.574 1.00 93.50 99 ILE A C 1
ATOM 768 O O . ILE A 1 99 ? -21.553 -7.177 21.838 1.00 93.50 99 ILE A O 1
ATOM 772 N N . ASP A 1 100 ? -22.057 -5.541 20.376 1.00 92.38 100 ASP A N 1
ATOM 773 C CA . ASP A 1 100 ? -21.308 -6.073 19.246 1.00 92.38 100 ASP A CA 1
ATOM 774 C C . ASP A 1 100 ? -20.356 -5.003 18.710 1.00 92.38 100 ASP A C 1
ATOM 776 O O . ASP A 1 100 ? -20.770 -3.879 18.427 1.00 92.38 100 ASP A O 1
ATOM 780 N N . MET A 1 101 ? -19.073 -5.341 18.615 1.00 94.88 101 MET A N 1
ATOM 781 C CA . MET A 1 101 ? -18.013 -4.448 18.152 1.00 94.88 101 MET A CA 1
ATOM 782 C C . MET A 1 101 ? -17.594 -4.692 16.699 1.00 94.88 101 MET A C 1
ATOM 784 O O . MET A 1 101 ? -16.752 -3.946 16.196 1.00 94.88 101 MET A O 1
ATOM 788 N N . TYR A 1 102 ? -18.211 -5.663 16.023 1.00 95.38 102 TYR A N 1
ATOM 789 C CA . TYR A 1 102 ? -17.851 -6.086 14.675 1.00 95.38 102 TYR A CA 1
ATOM 790 C C . TYR A 1 102 ? -17.772 -4.923 13.680 1.00 95.38 102 TYR A C 1
ATOM 792 O O . TYR A 1 102 ? -16.774 -4.784 12.985 1.00 95.38 102 TYR A O 1
ATOM 800 N N . GLN A 1 103 ? -18.761 -4.021 13.661 1.00 96.62 103 GLN A N 1
ATOM 801 C CA . GLN A 1 103 ? -18.740 -2.885 12.728 1.00 96.62 103 GLN A CA 1
ATOM 802 C C . GLN A 1 103 ? -17.527 -1.968 12.941 1.00 96.62 103 GLN A C 1
ATOM 804 O O . GLN A 1 103 ? -16.949 -1.476 11.982 1.00 96.62 103 GLN A O 1
ATOM 809 N N . ALA A 1 104 ? -17.117 -1.735 14.191 1.00 95.31 104 ALA A N 1
ATOM 810 C CA . ALA A 1 104 ? -15.949 -0.901 14.462 1.00 95.31 104 ALA A CA 1
ATOM 811 C C . ALA A 1 104 ? -14.642 -1.613 14.067 1.00 95.31 104 ALA A C 1
ATOM 813 O O . ALA A 1 104 ? -13.704 -0.956 13.620 1.00 95.31 104 ALA A O 1
ATOM 814 N N . GLU A 1 105 ? -14.573 -2.938 14.215 1.00 97.31 105 GLU A N 1
ATOM 815 C CA . GLU A 1 105 ? -13.460 -3.750 13.707 1.00 97.31 105 GLU A CA 1
ATOM 816 C C . GLU A 1 105 ? -13.402 -3.686 12.172 1.00 97.31 105 GLU A C 1
ATOM 818 O O . GLU A 1 105 ? -12.349 -3.381 11.611 1.00 97.31 105 GLU A O 1
ATOM 823 N N . ASP A 1 106 ? -14.536 -3.869 11.497 1.00 98.06 106 ASP A N 1
ATOM 824 C CA . ASP A 1 106 ? -14.653 -3.764 10.040 1.00 98.06 106 ASP A CA 1
ATOM 825 C C . ASP A 1 106 ? -14.240 -2.373 9.530 1.00 98.06 106 ASP A C 1
ATOM 827 O O . ASP A 1 106 ? -13.403 -2.262 8.633 1.00 98.06 106 ASP A O 1
ATOM 831 N N . ASP A 1 107 ? -14.701 -1.299 10.182 1.00 98.12 107 ASP A N 1
ATOM 832 C CA . ASP A 1 107 ? -14.324 0.076 9.842 1.00 98.12 107 ASP A CA 1
ATOM 833 C C . ASP A 1 107 ? -12.795 0.283 9.902 1.00 98.12 107 ASP A C 1
ATOM 835 O O . ASP A 1 107 ? -12.201 0.877 8.995 1.00 98.12 107 ASP A O 1
ATOM 839 N N . PHE A 1 108 ? -12.120 -0.207 10.952 1.00 98.25 108 PHE A N 1
ATOM 840 C CA . PHE A 1 108 ? -10.659 -0.088 11.068 1.00 98.25 108 PHE A CA 1
ATOM 841 C C . PHE A 1 108 ? -9.912 -1.007 10.092 1.00 98.25 108 PHE A C 1
ATOM 843 O O . PHE A 1 108 ? -8.894 -0.585 9.537 1.00 98.25 108 PHE A O 1
ATOM 850 N N . SER A 1 109 ? -10.431 -2.202 9.808 1.00 98.00 109 SER A N 1
ATOM 851 C CA . SER A 1 109 ? -9.927 -3.076 8.739 1.00 98.00 109 SER A CA 1
ATOM 852 C C . SER A 1 109 ? -10.016 -2.397 7.360 1.00 98.00 109 SER A C 1
ATOM 854 O O . SER A 1 109 ? -9.072 -2.427 6.559 1.00 98.00 109 SER A O 1
ATOM 856 N N . GLY A 1 110 ? -11.105 -1.667 7.107 1.00 98.19 110 GLY A N 1
ATOM 857 C CA . GLY A 1 110 ? -11.285 -0.835 5.919 1.00 98.19 110 GLY A CA 1
ATOM 858 C C . GLY A 1 110 ? -10.242 0.283 5.804 1.00 98.19 110 GLY A C 1
ATOM 859 O O . GLY A 1 110 ? -9.696 0.516 4.718 1.00 98.19 110 GLY A O 1
ATOM 860 N N . VAL A 1 111 ? -9.886 0.938 6.918 1.00 98.44 111 VAL A N 1
ATOM 861 C CA . VAL A 1 111 ? -8.806 1.946 6.954 1.00 98.44 111 VAL A CA 1
ATOM 862 C C . VAL A 1 111 ? -7.456 1.322 6.590 1.00 98.44 111 VAL A C 1
ATOM 864 O O . VAL A 1 111 ? -6.721 1.910 5.796 1.00 98.44 111 VAL A O 1
ATOM 867 N N . ILE A 1 112 ? -7.131 0.141 7.128 1.00 98.19 112 ILE A N 1
ATOM 868 C CA . ILE A 1 112 ? -5.892 -0.592 6.810 1.00 98.19 112 ILE A CA 1
ATOM 869 C C . ILE A 1 112 ? -5.824 -0.880 5.308 1.00 98.19 112 ILE A C 1
ATOM 871 O O . ILE A 1 112 ? -4.843 -0.528 4.649 1.00 98.19 112 ILE A O 1
ATOM 875 N N . THR A 1 113 ? -6.892 -1.459 4.753 1.00 97.75 113 THR A N 1
ATOM 876 C CA . THR A 1 113 ? -6.979 -1.819 3.330 1.00 97.75 113 THR A CA 1
ATOM 877 C C . THR A 1 113 ? -6.809 -0.593 2.431 1.00 97.75 113 THR A C 1
ATOM 879 O O . THR A 1 113 ? -6.026 -0.618 1.478 1.00 97.75 113 THR A O 1
ATOM 882 N N . THR A 1 114 ? -7.486 0.507 2.768 1.00 97.31 114 THR A N 1
ATOM 883 C CA . THR A 1 114 ? -7.376 1.785 2.048 1.00 97.31 114 THR A CA 1
ATOM 884 C C . THR A 1 114 ? -5.964 2.367 2.148 1.00 97.31 114 THR A C 1
ATOM 886 O O . THR A 1 114 ? -5.407 2.837 1.154 1.00 97.31 114 THR A O 1
ATOM 889 N N . GLY A 1 115 ? -5.350 2.298 3.331 1.00 96.88 115 GLY A N 1
ATOM 890 C CA . GLY A 1 115 ? -3.985 2.756 3.574 1.00 96.88 115 GLY A CA 1
ATOM 891 C C . GLY A 1 115 ? -2.969 2.013 2.715 1.00 96.88 115 GLY A C 1
ATOM 892 O O . GLY A 1 115 ? -2.188 2.651 2.007 1.00 96.88 115 GLY A O 1
ATOM 893 N N . ILE A 1 116 ? -3.028 0.680 2.702 1.00 97.62 116 ILE A N 1
ATOM 894 C CA . ILE A 1 116 ? -2.173 -0.156 1.848 1.00 97.62 116 ILE A CA 1
ATOM 895 C C . ILE A 1 116 ? -2.391 0.188 0.371 1.00 97.62 116 ILE A C 1
ATOM 897 O O . ILE A 1 116 ? -1.421 0.390 -0.356 1.00 97.62 116 ILE A O 1
ATOM 901 N N . GLY A 1 117 ? -3.646 0.325 -0.069 1.00 96.38 117 GLY A N 1
ATOM 902 C CA . GLY A 1 117 ? -3.968 0.728 -1.440 1.00 96.38 117 GLY A CA 1
ATOM 903 C C . GLY A 1 117 ? -3.338 2.069 -1.833 1.00 96.38 117 GLY A C 1
ATOM 904 O O . GLY A 1 117 ? -2.761 2.182 -2.912 1.00 96.38 117 GLY A O 1
ATOM 905 N N . SER A 1 118 ? -3.372 3.062 -0.939 1.00 95.44 118 SER A N 1
ATOM 906 C CA . SER A 1 118 ? -2.753 4.373 -1.190 1.00 95.44 118 SER A CA 1
ATOM 907 C C . SER A 1 118 ? -1.221 4.329 -1.256 1.00 95.44 118 SER A C 1
ATOM 909 O O . SER A 1 118 ? -0.633 5.045 -2.065 1.00 95.44 118 SER A O 1
ATOM 911 N N . LEU A 1 119 ? -0.559 3.468 -0.469 1.00 95.62 119 LEU A N 1
ATOM 912 C CA . LEU A 1 119 ? 0.888 3.239 -0.578 1.00 95.62 119 LEU A CA 1
ATOM 913 C C . LEU A 1 119 ? 1.252 2.611 -1.926 1.00 95.62 119 LEU A C 1
ATOM 915 O O . LEU A 1 119 ? 2.185 3.071 -2.583 1.00 95.62 119 LEU A O 1
ATOM 919 N N . VAL A 1 120 ? 0.496 1.593 -2.351 1.00 96.19 120 VAL A N 1
ATOM 920 C CA . VAL A 1 120 ? 0.695 0.928 -3.648 1.00 96.19 120 VAL A CA 1
ATOM 921 C C . VAL A 1 120 ? 0.508 1.917 -4.797 1.00 96.19 120 VAL A C 1
ATOM 923 O O . VAL A 1 120 ? 1.330 1.949 -5.706 1.00 96.19 120 VAL A O 1
ATOM 926 N N . ALA A 1 121 ? -0.534 2.751 -4.749 1.00 94.00 121 ALA A N 1
ATOM 927 C CA . ALA A 1 121 ? -0.792 3.755 -5.777 1.00 94.00 121 ALA A CA 1
ATOM 928 C C . ALA A 1 121 ? 0.326 4.810 -5.859 1.00 94.00 121 ALA A C 1
ATOM 930 O O . ALA A 1 121 ? 0.791 5.117 -6.957 1.00 94.00 121 ALA A O 1
ATOM 931 N N . GLY A 1 122 ? 0.787 5.327 -4.713 1.00 92.75 122 GLY A N 1
ATOM 932 C CA . GLY A 1 122 ? 1.867 6.319 -4.654 1.00 92.75 122 GLY A CA 1
ATOM 933 C C . GLY A 1 122 ? 3.180 5.798 -5.240 1.00 92.75 122 GLY A C 1
ATOM 934 O O . GLY A 1 122 ? 3.741 6.407 -6.150 1.00 92.75 122 GLY A O 1
ATOM 935 N N . LEU A 1 123 ? 3.627 4.618 -4.800 1.00 93.94 123 LEU A N 1
ATOM 936 C CA . LEU A 1 123 ? 4.838 3.998 -5.344 1.00 93.94 123 LEU A CA 1
ATOM 937 C C . LEU A 1 123 ? 4.666 3.546 -6.794 1.00 93.94 123 LEU A C 1
ATOM 939 O O . LEU A 1 123 ? 5.602 3.651 -7.584 1.00 93.94 123 LEU A O 1
ATOM 943 N N . GLY A 1 124 ? 3.470 3.097 -7.172 1.00 93.88 124 GLY A N 1
ATOM 944 C CA . GLY A 1 124 ? 3.146 2.770 -8.555 1.00 93.88 124 GLY A CA 1
ATOM 945 C C . GLY A 1 124 ? 3.304 3.964 -9.498 1.00 93.88 124 GLY A C 1
ATOM 946 O O . GLY A 1 124 ? 3.809 3.799 -10.608 1.00 93.88 124 GLY A O 1
ATOM 947 N N . ALA A 1 125 ? 2.952 5.172 -9.051 1.00 93.25 125 ALA A N 1
ATOM 948 C CA . ALA A 1 125 ? 3.193 6.400 -9.806 1.00 93.25 125 ALA A CA 1
ATOM 949 C C . ALA A 1 125 ? 4.696 6.698 -9.953 1.00 93.25 125 ALA A C 1
ATOM 951 O O . ALA A 1 125 ? 5.146 7.019 -11.053 1.00 93.25 125 ALA A O 1
ATOM 952 N N . SER A 1 126 ? 5.481 6.520 -8.885 1.00 93.19 126 SER A N 1
ATOM 953 C CA . SER A 1 126 ? 6.947 6.661 -8.915 1.00 93.19 126 SER A CA 1
ATOM 954 C C . SER A 1 126 ? 7.596 5.680 -9.900 1.00 93.19 126 SER A C 1
ATOM 956 O O . SER A 1 126 ? 8.422 6.074 -10.722 1.00 93.19 126 SER A O 1
ATOM 958 N N . VAL A 1 127 ? 7.163 4.415 -9.898 1.00 94.00 127 VAL A N 1
ATOM 959 C CA . VAL A 1 127 ? 7.596 3.393 -10.870 1.00 94.00 127 VAL A CA 1
ATOM 960 C C . VAL A 1 127 ? 7.176 3.768 -12.295 1.00 94.00 127 VAL A C 1
ATOM 962 O O . VAL A 1 127 ? 7.959 3.625 -13.236 1.00 94.00 127 VAL A O 1
ATOM 965 N N . GLY A 1 128 ? 5.960 4.290 -12.469 1.00 94.31 128 GLY A N 1
ATOM 966 C CA . GLY A 1 128 ? 5.478 4.812 -13.748 1.00 94.31 128 GLY A CA 1
ATOM 967 C C . GLY A 1 128 ? 6.374 5.918 -14.306 1.00 94.31 128 GLY A C 1
ATOM 968 O O . GLY A 1 128 ? 6.767 5.861 -15.467 1.00 94.31 128 GLY A O 1
ATOM 969 N N . ALA A 1 129 ? 6.784 6.869 -13.467 1.00 94.38 129 ALA A N 1
ATOM 970 C CA . ALA A 1 129 ? 7.676 7.952 -13.875 1.00 94.38 129 ALA A CA 1
ATOM 971 C C . ALA A 1 129 ? 9.063 7.449 -14.321 1.00 94.38 129 ALA A C 1
ATOM 973 O O . ALA A 1 129 ? 9.629 7.971 -15.283 1.00 94.38 129 ALA A O 1
ATOM 974 N N . VAL A 1 130 ? 9.607 6.419 -13.662 1.00 95.12 130 VAL A N 1
ATOM 975 C CA . VAL A 1 130 ? 10.889 5.802 -14.051 1.00 95.12 130 VAL A CA 1
ATOM 976 C C . VAL A 1 130 ? 10.759 5.039 -15.375 1.00 95.12 130 VAL A C 1
ATOM 978 O O . VAL A 1 130 ? 11.566 5.205 -16.290 1.00 95.12 130 VAL A O 1
ATOM 981 N N . THR A 1 131 ? 9.708 4.238 -15.529 1.00 94.00 131 THR A N 1
ATOM 982 C CA . THR A 1 131 ? 9.456 3.454 -16.754 1.00 94.00 131 THR A CA 1
ATOM 983 C C . THR A 1 131 ? 9.046 4.321 -17.956 1.00 94.00 131 THR A C 1
ATOM 985 O O . THR A 1 131 ? 9.261 3.945 -19.113 1.00 94.00 131 THR A O 1
ATOM 988 N N . ASP A 1 132 ? 8.542 5.534 -17.728 1.00 95.25 132 ASP A N 1
ATOM 989 C CA . ASP A 1 132 ? 8.369 6.541 -18.778 1.00 95.25 132 ASP A CA 1
ATOM 990 C C . ASP A 1 132 ? 9.706 7.021 -19.353 1.00 95.25 132 ASP A C 1
ATOM 992 O O . ASP A 1 132 ? 9.786 7.300 -20.551 1.00 95.25 132 ASP A O 1
ATOM 996 N N . LYS A 1 133 ? 10.772 7.091 -18.543 1.00 94.50 133 LYS A N 1
ATOM 997 C CA . LYS A 1 133 ? 12.121 7.408 -19.039 1.00 94.50 133 LYS A CA 1
ATOM 998 C C . LYS A 1 133 ? 12.658 6.283 -19.917 1.00 94.50 133 LYS A C 1
ATOM 1000 O O . LYS A 1 133 ? 13.146 6.566 -21.004 1.00 94.50 133 LYS A O 1
ATOM 1005 N N . MET A 1 134 ? 12.462 5.023 -19.509 1.00 95.00 134 MET A N 1
ATOM 1006 C CA . MET A 1 134 ? 12.773 3.842 -20.332 1.00 95.00 134 MET A CA 1
ATOM 1007 C C . MET A 1 134 ? 12.112 3.929 -21.714 1.00 95.00 134 MET A C 1
ATOM 1009 O O . MET A 1 134 ? 12.733 3.631 -22.729 1.00 95.00 134 MET A O 1
ATOM 1013 N N . SER A 1 135 ? 10.861 4.391 -21.767 1.00 93.62 135 SER A N 1
ATOM 1014 C CA . SER A 1 135 ? 10.110 4.519 -23.023 1.00 93.62 135 SER A CA 1
ATOM 1015 C C . SER A 1 135 ? 10.659 5.599 -23.967 1.00 93.62 135 SER A C 1
ATOM 1017 O O . SER A 1 135 ? 10.329 5.593 -25.147 1.00 93.62 135 SER A O 1
ATOM 1019 N N . LYS A 1 136 ? 11.461 6.542 -23.456 1.00 94.25 136 LYS A N 1
ATOM 1020 C CA . LYS A 1 136 ? 12.055 7.655 -24.217 1.00 94.25 136 LYS A CA 1
ATOM 1021 C C . LYS A 1 136 ? 13.494 7.380 -24.657 1.00 94.25 136 LYS A C 1
ATOM 1023 O O . LYS A 1 136 ? 14.054 8.175 -25.408 1.00 94.25 136 LYS A O 1
ATOM 1028 N N . THR A 1 137 ? 14.099 6.294 -24.183 1.00 93.94 137 THR A N 1
ATOM 1029 C CA . THR A 1 137 ? 15.441 5.880 -24.596 1.00 93.94 137 THR A CA 1
ATOM 1030 C C . THR A 1 137 ? 15.450 5.528 -26.083 1.00 93.94 137 THR A C 1
ATOM 1032 O O . THR A 1 137 ? 14.534 4.873 -26.583 1.00 93.94 137 THR A O 1
ATOM 1035 N N . ASN A 1 138 ? 16.498 5.941 -26.800 1.00 93.88 138 ASN A N 1
ATOM 1036 C CA . ASN A 1 138 ? 16.686 5.574 -28.200 1.00 93.88 138 ASN A CA 1
ATOM 1037 C C . ASN A 1 138 ? 17.208 4.132 -28.319 1.00 93.88 138 ASN A C 1
ATOM 1039 O O . ASN A 1 138 ? 18.401 3.904 -28.512 1.00 93.88 138 ASN A O 1
ATOM 1043 N N . TRP A 1 139 ? 16.300 3.163 -28.204 1.00 95.81 139 TRP A N 1
ATOM 1044 C CA . TRP A 1 139 ? 16.626 1.736 -28.269 1.00 95.81 139 TRP A CA 1
ATOM 1045 C C . TRP A 1 139 ? 17.138 1.273 -29.640 1.00 95.81 139 TRP A C 1
ATOM 1047 O O . TRP A 1 139 ? 17.813 0.251 -29.708 1.00 95.81 139 TRP A O 1
ATOM 1057 N N . SER A 1 140 ? 16.872 2.020 -30.716 1.00 93.81 140 SER A N 1
ATOM 1058 C CA . SER A 1 140 ? 17.417 1.709 -32.047 1.00 93.81 140 SER A CA 1
ATOM 1059 C C . SER A 1 140 ? 18.907 2.027 -32.182 1.00 93.81 140 SER A C 1
ATOM 1061 O O . SER A 1 140 ? 19.594 1.392 -32.973 1.00 93.81 140 SER A O 1
ATOM 1063 N N . ALA A 1 141 ? 19.419 2.981 -31.397 1.00 93.62 141 ALA A N 1
ATOM 1064 C CA . ALA A 1 141 ? 20.816 3.419 -31.453 1.00 93.62 141 ALA A CA 1
ATOM 1065 C C . ALA A 1 141 ? 21.745 2.632 -30.513 1.00 93.62 141 ALA A C 1
ATOM 1067 O O . ALA A 1 141 ? 22.911 2.987 -30.354 1.00 93.62 141 ALA A O 1
ATOM 1068 N N . VAL A 1 142 ? 21.240 1.592 -29.845 1.00 91.88 142 VAL A N 1
ATOM 1069 C CA . VAL A 1 142 ? 22.055 0.749 -28.965 1.00 91.88 142 VAL A CA 1
ATOM 1070 C C . VAL A 1 142 ? 22.828 -0.248 -29.825 1.00 91.88 142 VAL A C 1
ATOM 1072 O O . VAL A 1 142 ? 22.243 -1.173 -30.386 1.00 91.88 142 VAL A O 1
ATOM 1075 N N . GLU A 1 143 ? 24.141 -0.063 -29.930 1.00 89.44 143 GLU A N 1
ATOM 1076 C CA . GLU A 1 143 ? 25.014 -0.908 -30.759 1.00 89.44 143 GLU A CA 1
ATOM 1077 C C . GLU A 1 143 ? 25.707 -2.025 -29.967 1.00 89.44 143 GLU A C 1
ATOM 1079 O O . GLU A 1 143 ? 26.045 -3.064 -30.530 1.00 89.44 143 GLU A O 1
ATOM 1084 N N . LEU A 1 144 ? 25.893 -1.843 -28.656 1.00 89.69 144 LEU A N 1
ATOM 1085 C CA . LEU A 1 144 ? 26.508 -2.830 -27.770 1.00 89.69 144 LEU A CA 1
ATOM 1086 C C . LEU A 1 144 ? 25.720 -2.965 -26.467 1.00 89.69 144 LEU A C 1
ATOM 1088 O O . LEU A 1 144 ? 25.143 -2.000 -25.968 1.00 89.69 144 LEU A O 1
ATOM 1092 N N . VAL A 1 145 ? 25.741 -4.177 -25.913 1.00 90.06 145 VAL A N 1
ATOM 1093 C CA . VAL A 1 145 ? 25.270 -4.453 -24.552 1.00 90.06 145 VAL A CA 1
ATOM 1094 C C . VAL A 1 145 ? 26.258 -3.834 -23.569 1.00 90.06 145 VAL A C 1
ATOM 1096 O O . VAL A 1 145 ? 27.469 -4.006 -23.718 1.00 90.06 145 VAL A O 1
ATOM 1099 N N . GLY A 1 146 ? 25.740 -3.104 -22.588 1.00 87.62 146 GLY A N 1
ATOM 1100 C CA . GLY A 1 146 ? 26.535 -2.392 -21.598 1.00 87.62 146 GLY A CA 1
ATOM 1101 C C . GLY A 1 146 ? 26.189 -2.803 -20.172 1.00 87.62 146 GLY A C 1
ATOM 1102 O O . GLY A 1 146 ? 25.655 -3.882 -19.914 1.00 87.62 146 GLY A O 1
ATOM 1103 N N . ASP A 1 147 ? 26.504 -1.905 -19.244 1.00 86.50 147 ASP A N 1
ATOM 1104 C CA . ASP A 1 147 ? 26.132 -2.037 -17.838 1.00 86.50 147 ASP A CA 1
ATOM 1105 C C . ASP A 1 147 ? 24.620 -1.833 -17.627 1.00 86.50 147 ASP A C 1
ATOM 1107 O O . ASP A 1 147 ? 23.835 -1.680 -18.564 1.00 86.50 147 ASP A O 1
ATOM 1111 N N . VAL A 1 148 ? 24.190 -1.850 -16.366 1.00 82.75 148 VAL A N 1
ATOM 1112 C CA . VAL A 1 148 ? 22.786 -1.674 -15.977 1.00 82.75 148 VAL A CA 1
ATOM 1113 C C . VAL A 1 148 ? 22.215 -0.369 -16.547 1.00 82.75 148 VAL A C 1
ATOM 1115 O O . VAL A 1 148 ? 22.775 0.709 -16.342 1.00 82.75 148 VAL A O 1
ATOM 1118 N N . SER A 1 149 ? 21.058 -0.451 -17.210 1.00 93.88 149 SER A N 1
ATOM 1119 C CA . SER A 1 149 ? 20.391 0.725 -17.772 1.00 93.88 149 SER A CA 1
ATOM 1120 C C . SER A 1 149 ? 20.022 1.756 -16.699 1.00 93.88 149 SER A C 1
ATOM 1122 O O . SER A 1 149 ? 19.562 1.413 -15.609 1.00 93.88 149 SER A O 1
ATOM 1124 N N . LEU A 1 150 ? 20.107 3.047 -17.038 1.00 93.56 150 LEU A N 1
ATOM 1125 C CA . LEU A 1 150 ? 19.809 4.147 -16.105 1.00 93.56 150 LEU A CA 1
ATOM 1126 C C . LEU A 1 150 ? 18.417 4.041 -15.459 1.00 93.56 150 LEU A C 1
ATOM 1128 O O . LEU A 1 150 ? 18.269 4.289 -14.265 1.00 93.56 150 LEU A O 1
ATOM 1132 N N . TYR A 1 151 ? 17.395 3.635 -16.219 1.00 95.88 151 TYR A N 1
ATOM 1133 C CA . TYR A 1 151 ? 16.048 3.466 -15.665 1.00 95.88 151 TYR A CA 1
ATOM 1134 C C . TYR A 1 151 ? 15.983 2.326 -14.636 1.00 95.88 151 TYR A C 1
ATOM 1136 O O . TYR A 1 151 ? 15.209 2.407 -13.687 1.00 95.88 151 TYR A O 1
ATOM 1144 N N . VAL A 1 152 ? 16.794 1.274 -14.798 1.00 96.69 152 VAL A N 1
ATOM 1145 C CA . VAL A 1 152 ? 16.887 0.184 -13.824 1.00 96.69 152 VAL A CA 1
ATOM 1146 C C . VAL A 1 152 ? 17.554 0.693 -12.560 1.00 96.69 152 VAL A C 1
ATOM 1148 O O . VAL A 1 152 ? 17.040 0.424 -11.487 1.00 96.69 152 VAL A O 1
ATOM 1151 N N . MET A 1 153 ? 18.627 1.483 -12.662 1.00 96.25 153 MET A N 1
ATOM 1152 C CA . MET A 1 153 ? 19.269 2.086 -11.487 1.00 96.25 153 MET A CA 1
ATOM 1153 C C . MET A 1 153 ? 18.289 2.944 -10.675 1.00 96.25 153 MET A C 1
ATOM 1155 O O . MET A 1 153 ? 18.211 2.819 -9.454 1.00 96.25 153 MET A O 1
ATOM 1159 N N . GLU A 1 154 ? 17.511 3.794 -11.348 1.00 96.25 154 GLU A N 1
ATOM 1160 C CA . GLU A 1 154 ? 16.495 4.619 -10.688 1.00 96.25 154 GLU A CA 1
ATOM 1161 C C . GLU A 1 154 ? 15.358 3.778 -10.089 1.00 96.25 154 GLU A C 1
ATOM 1163 O O . GLU A 1 154 ? 14.910 4.052 -8.975 1.00 96.25 154 GLU A O 1
ATOM 1168 N N . LEU A 1 155 ? 14.904 2.738 -10.796 1.00 96.69 155 LEU A N 1
ATOM 1169 C CA . LEU A 1 155 ? 13.884 1.819 -10.292 1.00 96.69 155 LEU A CA 1
ATOM 1170 C C . LEU A 1 155 ? 14.391 1.072 -9.057 1.00 96.69 155 LEU A C 1
ATOM 1172 O O . LEU A 1 155 ? 13.655 0.941 -8.080 1.00 96.69 155 LEU A O 1
ATOM 1176 N N . SER A 1 156 ? 15.646 0.625 -9.083 1.00 96.75 156 SER A N 1
ATOM 1177 C CA . SER A 1 156 ? 16.280 -0.047 -7.959 1.00 96.75 156 SER A CA 1
ATOM 1178 C C . SER A 1 156 ? 16.327 0.855 -6.740 1.00 96.75 156 SER A C 1
ATOM 1180 O O . SER A 1 156 ? 15.901 0.430 -5.676 1.00 96.75 156 SER A O 1
ATOM 1182 N N . ALA A 1 157 ? 16.706 2.125 -6.898 1.00 96.00 157 ALA A N 1
ATOM 1183 C CA . ALA A 1 157 ? 16.706 3.080 -5.792 1.00 96.00 157 ALA A CA 1
ATOM 1184 C C . ALA A 1 157 ? 15.311 3.255 -5.158 1.00 96.00 157 ALA A C 1
ATOM 1186 O O . ALA A 1 157 ? 15.191 3.338 -3.935 1.00 96.00 157 ALA A O 1
ATOM 1187 N N . VAL A 1 158 ? 14.245 3.276 -5.969 1.00 95.00 158 VAL A N 1
ATOM 1188 C CA . VAL A 1 158 ? 12.860 3.332 -5.465 1.00 95.00 158 VAL A CA 1
ATOM 1189 C C . VAL A 1 158 ? 12.504 2.057 -4.698 1.00 95.00 158 VAL A C 1
ATOM 1191 O O . VAL A 1 158 ? 11.940 2.135 -3.608 1.00 95.00 158 VAL A O 1
ATOM 1194 N N . VAL A 1 159 ? 12.823 0.885 -5.251 1.00 96.56 159 VAL A N 1
ATOM 1195 C CA . VAL A 1 159 ? 12.451 -0.418 -4.678 1.00 96.56 159 VAL A CA 1
ATOM 1196 C C . VAL A 1 159 ? 13.269 -0.754 -3.427 1.00 96.56 159 VAL A C 1
ATOM 1198 O O . VAL A 1 159 ? 12.716 -1.238 -2.445 1.00 96.56 159 VAL A O 1
ATOM 1201 N N . GLU A 1 160 ? 14.562 -0.452 -3.410 1.00 96.12 160 GLU A N 1
ATOM 1202 C CA . GLU A 1 160 ? 15.464 -0.698 -2.277 1.00 96.12 160 GLU A CA 1
ATOM 1203 C C . GLU A 1 160 ? 15.163 0.201 -1.071 1.00 96.12 160 GLU A C 1
ATOM 1205 O O . GLU A 1 160 ? 15.468 -0.160 0.065 1.00 96.12 160 GLU A O 1
ATOM 1210 N N . ALA A 1 161 ? 14.511 1.348 -1.280 1.00 94.81 161 ALA A N 1
ATOM 1211 C CA . ALA A 1 161 ? 14.038 2.190 -0.186 1.00 94.81 161 ALA A CA 1
ATOM 1212 C C . ALA A 1 161 ? 12.831 1.579 0.555 1.00 94.81 161 ALA A C 1
ATOM 1214 O O . ALA A 1 161 ? 12.607 1.891 1.725 1.00 94.81 161 ALA A O 1
ATOM 1215 N N . ILE A 1 162 ? 12.061 0.692 -0.088 1.00 95.56 162 ILE A N 1
ATOM 1216 C CA . ILE A 1 162 ? 10.796 0.162 0.446 1.00 95.56 162 ILE A CA 1
ATOM 1217 C C . ILE A 1 162 ? 10.962 -0.532 1.808 1.00 95.56 162 ILE A C 1
ATOM 1219 O O . ILE A 1 162 ? 10.192 -0.199 2.716 1.00 95.56 162 ILE A O 1
ATOM 1223 N N . PRO A 1 163 ? 11.922 -1.460 2.013 1.00 93.19 163 PRO A N 1
ATOM 1224 C CA . PRO A 1 163 ? 12.082 -2.118 3.306 1.00 93.19 163 PRO A CA 1
ATOM 1225 C C . PRO A 1 163 ? 12.299 -1.134 4.457 1.00 93.19 163 PRO A C 1
ATOM 1227 O O . PRO A 1 163 ? 11.682 -1.289 5.502 1.0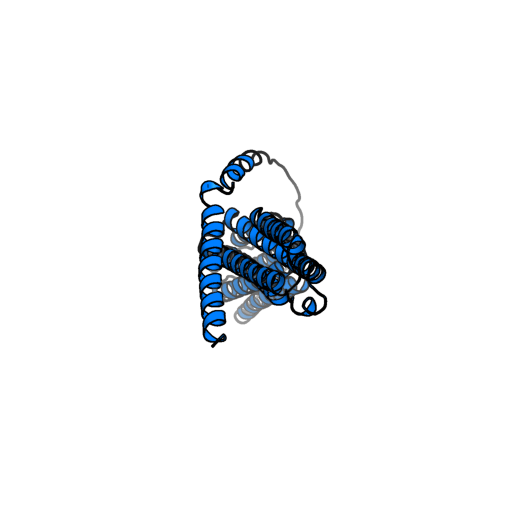0 93.19 163 PRO A O 1
ATOM 1230 N N . THR A 1 164 ? 13.102 -0.086 4.257 1.00 91.50 164 THR A N 1
ATOM 1231 C CA . THR A 1 164 ? 13.431 0.874 5.327 1.00 91.50 164 THR A CA 1
ATOM 1232 C C . THR A 1 164 ? 12.341 1.927 5.534 1.00 91.50 164 THR A C 1
ATOM 1234 O O . THR A 1 164 ? 12.015 2.290 6.662 1.00 91.50 164 THR A O 1
ATOM 1237 N N . GLU A 1 165 ? 11.731 2.427 4.458 1.00 88.94 165 GLU A N 1
ATOM 1238 C CA . GLU A 1 165 ? 10.732 3.497 4.552 1.00 88.94 165 GLU A CA 1
ATOM 1239 C C . GLU A 1 165 ? 9.334 2.991 4.910 1.00 88.94 165 GLU A C 1
ATOM 1241 O O . GLU A 1 165 ? 8.551 3.723 5.517 1.00 88.94 165 GLU A O 1
ATOM 1246 N N . ILE A 1 166 ? 9.018 1.749 4.541 1.00 93.19 166 ILE A N 1
ATOM 1247 C CA . ILE A 1 166 ? 7.697 1.145 4.727 1.00 93.19 166 ILE A CA 1
ATOM 1248 C C . ILE A 1 166 ? 7.804 -0.132 5.560 1.00 93.19 166 ILE A C 1
ATOM 1250 O O . ILE A 1 166 ? 7.105 -0.256 6.564 1.00 93.19 166 ILE A O 1
ATOM 1254 N N . GLY A 1 167 ? 8.668 -1.068 5.162 1.00 89.94 167 GLY A N 1
ATOM 1255 C CA . GLY A 1 167 ? 8.714 -2.425 5.717 1.00 89.94 167 GLY A CA 1
ATOM 1256 C C . GLY A 1 167 ? 8.987 -2.490 7.219 1.00 89.94 167 GLY A C 1
ATOM 1257 O O . GLY A 1 167 ? 8.214 -3.104 7.944 1.00 89.94 167 GLY A O 1
ATOM 1258 N N . GLU A 1 168 ? 10.019 -1.800 7.705 1.00 90.31 168 GLU A N 1
ATOM 1259 C CA . GLU A 1 168 ? 10.389 -1.744 9.131 1.00 90.31 168 GLU A CA 1
ATOM 1260 C C . GLU A 1 168 ? 9.287 -1.159 10.022 1.00 90.31 168 GLU A C 1
ATOM 1262 O O . GLU A 1 168 ? 9.263 -1.385 11.232 1.00 90.31 168 GLU A O 1
ATOM 1267 N N . ASN A 1 169 ? 8.378 -0.389 9.426 1.00 86.94 169 ASN A N 1
ATOM 1268 C CA . ASN A 1 169 ? 7.333 0.325 10.132 1.00 86.94 169 ASN A CA 1
ATOM 1269 C C . ASN A 1 169 ? 5.949 -0.307 9.942 1.00 86.94 169 ASN A C 1
ATOM 1271 O O . ASN A 1 169 ? 5.002 0.227 10.501 1.00 86.94 169 ASN A O 1
ATOM 1275 N N . LEU A 1 170 ? 5.794 -1.406 9.201 1.00 90.69 170 LEU A N 1
ATOM 1276 C CA . LEU A 1 170 ? 4.532 -2.144 9.072 1.00 90.69 170 LEU A CA 1
ATOM 1277 C C . LEU A 1 170 ? 4.637 -3.526 9.722 1.00 90.69 170 LEU A C 1
ATOM 1279 O O . LEU A 1 170 ? 5.716 -4.109 9.807 1.00 90.69 170 LEU A O 1
ATOM 1283 N N . SER A 1 171 ? 3.504 -4.094 10.140 1.00 91.75 171 SER A N 1
ATOM 1284 C CA . SER A 1 171 ? 3.477 -5.508 10.520 1.00 91.75 171 SER A CA 1
ATOM 1285 C C . SER A 1 171 ? 3.806 -6.398 9.314 1.00 91.75 171 SER A C 1
ATOM 1287 O O . SER A 1 171 ? 3.553 -6.042 8.159 1.00 91.75 171 SER A O 1
ATOM 1289 N N . SER A 1 172 ? 4.365 -7.585 9.565 1.00 93.12 172 SER A N 1
ATOM 1290 C CA . SER A 1 172 ? 4.781 -8.512 8.501 1.00 93.12 172 SER A CA 1
ATOM 1291 C C . SER A 1 172 ? 3.624 -8.916 7.581 1.00 93.12 172 SER A C 1
ATOM 1293 O O . SER A 1 172 ? 3.816 -9.085 6.376 1.00 93.12 172 SER A O 1
ATOM 1295 N N . VAL A 1 173 ? 2.412 -9.016 8.133 1.00 94.06 173 VAL A N 1
ATOM 1296 C CA . VAL A 1 173 ? 1.179 -9.313 7.395 1.00 94.06 173 VAL A CA 1
ATOM 1297 C C . VAL A 1 173 ? 0.834 -8.171 6.438 1.00 94.06 173 VAL A C 1
ATOM 1299 O O . VAL A 1 173 ? 0.619 -8.409 5.248 1.00 94.06 173 VAL A O 1
ATOM 1302 N N . HIS A 1 174 ? 0.834 -6.929 6.926 1.00 94.75 174 HIS A N 1
ATOM 1303 C CA . HIS A 1 174 ? 0.517 -5.756 6.111 1.00 94.75 174 HIS A CA 1
ATOM 1304 C C . HIS A 1 174 ? 1.596 -5.458 5.071 1.00 94.75 174 HIS A C 1
ATOM 1306 O O . HIS A 1 174 ? 1.262 -5.140 3.929 1.00 94.75 174 HIS A O 1
ATOM 1312 N N . PHE A 1 175 ? 2.874 -5.626 5.418 1.00 96.56 175 PHE A N 1
ATOM 1313 C CA . PHE A 1 175 ? 3.972 -5.472 4.468 1.00 96.56 175 PHE A CA 1
ATOM 1314 C C . PHE A 1 175 ? 3.890 -6.498 3.333 1.00 96.56 175 PHE A C 1
ATOM 1316 O O . PHE A 1 175 ? 4.017 -6.139 2.162 1.00 96.56 175 PHE A O 1
ATOM 1323 N N . ARG A 1 176 ? 3.592 -7.763 3.652 1.00 96.00 176 ARG A N 1
ATOM 1324 C CA . ARG A 1 176 ? 3.383 -8.801 2.638 1.00 96.00 176 ARG A CA 1
ATOM 1325 C C . ARG A 1 176 ? 2.203 -8.475 1.724 1.00 96.00 176 ARG A C 1
ATOM 1327 O O . ARG A 1 176 ? 2.354 -8.536 0.509 1.00 96.00 176 ARG A O 1
ATOM 1334 N N . LEU A 1 177 ? 1.062 -8.071 2.288 1.00 95.88 177 LEU A N 1
ATOM 1335 C CA . LEU A 1 177 ? -0.116 -7.668 1.509 1.00 95.88 177 LEU A CA 1
ATOM 1336 C C . LEU A 1 177 ? 0.180 -6.475 0.587 1.00 95.88 177 LEU A C 1
ATOM 1338 O O . LEU A 1 177 ? -0.308 -6.419 -0.542 1.00 95.88 177 LEU A O 1
ATOM 1342 N N . PHE A 1 178 ? 0.985 -5.526 1.060 1.00 98.00 178 PHE A N 1
ATOM 1343 C CA . PHE A 1 178 ? 1.475 -4.408 0.266 1.00 98.00 178 PHE A CA 1
ATOM 1344 C C . PHE A 1 178 ? 2.363 -4.882 -0.901 1.00 98.00 178 PHE A C 1
ATO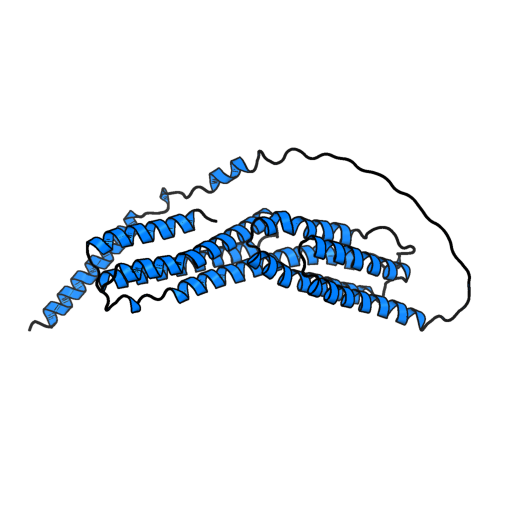M 1346 O O . PHE A 1 178 ? 2.090 -4.522 -2.047 1.00 98.00 178 PHE A O 1
ATOM 1353 N N . MET A 1 179 ? 3.362 -5.737 -0.649 1.00 97.62 179 MET A N 1
ATOM 1354 C CA . MET A 1 179 ? 4.261 -6.264 -1.689 1.00 97.62 179 MET A CA 1
ATOM 1355 C C . MET A 1 179 ? 3.522 -7.114 -2.730 1.00 97.62 179 MET A C 1
ATOM 1357 O O . MET A 1 179 ? 3.756 -6.955 -3.929 1.00 97.62 179 MET A O 1
ATOM 1361 N N . ASP A 1 180 ? 2.579 -7.955 -2.295 1.00 96.00 180 ASP A N 1
ATOM 1362 C CA . ASP A 1 180 ? 1.755 -8.795 -3.175 1.00 96.00 180 ASP A CA 1
ATOM 1363 C C . ASP A 1 180 ? 0.876 -7.959 -4.127 1.00 96.00 180 ASP A C 1
ATOM 1365 O O . ASP A 1 180 ? 0.517 -8.426 -5.207 1.00 96.00 180 ASP A O 1
ATOM 1369 N N . LYS A 1 181 ? 0.556 -6.708 -3.763 1.00 96.81 181 LYS A N 1
ATOM 1370 C CA . LYS A 1 181 ? -0.158 -5.748 -4.623 1.00 96.81 181 LYS A CA 1
ATOM 1371 C C . LYS A 1 181 ? 0.778 -4.886 -5.471 1.00 96.81 181 LYS A C 1
ATOM 1373 O O . LYS A 1 181 ? 0.434 -4.562 -6.605 1.00 96.81 181 LYS A O 1
ATOM 1378 N N . LEU A 1 182 ? 1.941 -4.507 -4.943 1.00 97.38 182 LEU A N 1
ATOM 1379 C CA . LEU A 1 182 ? 2.898 -3.657 -5.649 1.00 97.38 182 LEU A CA 1
ATOM 1380 C C . LEU A 1 182 ? 3.577 -4.394 -6.807 1.00 97.38 182 LEU A C 1
ATOM 1382 O O . LEU A 1 182 ? 3.695 -3.837 -7.895 1.00 97.38 182 LEU A O 1
ATOM 1386 N N . ILE A 1 183 ? 4.019 -5.637 -6.598 1.00 96.94 183 ILE A N 1
ATOM 1387 C CA . ILE A 1 183 ? 4.792 -6.375 -7.608 1.00 96.94 183 ILE A CA 1
ATOM 1388 C C . ILE A 1 183 ? 4.025 -6.527 -8.929 1.00 96.94 183 ILE A C 1
ATOM 1390 O O . ILE A 1 183 ? 4.604 -6.187 -9.962 1.00 96.94 183 ILE A O 1
ATOM 1394 N N . PRO A 1 184 ? 2.753 -6.980 -8.950 1.00 96.38 184 PRO A N 1
ATOM 1395 C CA . PRO A 1 184 ? 1.989 -7.047 -10.193 1.00 96.38 184 PRO A CA 1
ATOM 1396 C C . PRO A 1 184 ? 1.917 -5.699 -10.915 1.00 96.38 184 PRO A C 1
ATOM 1398 O O . PRO A 1 184 ? 2.143 -5.651 -12.116 1.00 96.38 184 PRO A O 1
ATOM 1401 N N . LEU A 1 185 ? 1.722 -4.594 -10.184 1.00 96.00 185 LEU A N 1
ATOM 1402 C CA . LEU A 1 185 ? 1.694 -3.249 -10.766 1.00 96.00 185 LEU A CA 1
ATOM 1403 C C . LEU A 1 185 ? 3.024 -2.900 -11.451 1.00 96.00 185 LEU A C 1
ATOM 1405 O O . LEU A 1 185 ? 3.020 -2.408 -12.580 1.00 96.00 185 LEU A O 1
ATOM 1409 N N . VAL A 1 186 ? 4.159 -3.173 -10.798 1.00 96.06 186 VAL A N 1
ATOM 1410 C CA . VAL A 1 186 ? 5.497 -2.947 -11.376 1.00 96.06 186 VAL A CA 1
ATOM 1411 C C . VAL A 1 186 ? 5.678 -3.765 -12.655 1.00 96.06 186 VAL A C 1
ATOM 1413 O O . VAL A 1 186 ? 6.108 -3.231 -13.678 1.00 96.06 186 VAL A O 1
ATOM 1416 N N . VAL A 1 187 ? 5.328 -5.051 -12.606 1.00 95.94 187 VAL A N 1
ATOM 1417 C CA . VAL A 1 187 ? 5.466 -5.981 -13.734 1.00 95.94 187 VAL A CA 1
ATOM 1418 C C . VAL A 1 187 ? 4.577 -5.580 -14.904 1.00 95.94 187 VAL A C 1
ATOM 1420 O O . VAL A 1 187 ? 5.049 -5.566 -16.041 1.00 95.94 187 VAL A O 1
ATOM 1423 N N . ASP A 1 188 ? 3.319 -5.235 -14.651 1.00 95.62 188 ASP A N 1
ATOM 1424 C CA . ASP A 1 188 ? 2.363 -4.849 -15.687 1.00 95.62 188 ASP A CA 1
ATOM 1425 C C . ASP A 1 188 ? 2.791 -3.546 -16.366 1.00 95.62 188 ASP A C 1
ATOM 1427 O O . ASP A 1 188 ? 2.748 -3.439 -17.595 1.00 95.62 188 ASP A O 1
ATOM 1431 N N . ASN A 1 189 ? 3.282 -2.576 -15.586 1.00 95.00 189 ASN A N 1
ATOM 1432 C CA . ASN A 1 189 ? 3.810 -1.329 -16.127 1.00 95.00 189 ASN A CA 1
ATOM 1433 C C . ASN A 1 189 ? 5.030 -1.591 -17.024 1.00 95.00 189 ASN A C 1
ATOM 1435 O O . ASN A 1 189 ? 5.024 -1.211 -18.196 1.00 95.00 189 ASN A O 1
ATOM 1439 N N . LEU A 1 190 ? 6.027 -2.330 -16.522 1.00 95.25 190 LEU A N 1
ATOM 1440 C CA . LEU A 1 190 ? 7.208 -2.716 -17.300 1.00 95.25 190 LEU A CA 1
ATOM 1441 C C . LEU A 1 190 ? 6.825 -3.447 -18.587 1.00 95.25 190 LEU A C 1
ATOM 1443 O O . LEU A 1 190 ? 7.270 -3.059 -19.664 1.00 95.25 190 LEU A O 1
ATOM 1447 N N . THR A 1 191 ? 5.964 -4.462 -18.490 1.00 95.25 191 THR A N 1
ATOM 1448 C CA . THR A 1 191 ? 5.507 -5.254 -19.640 1.00 95.25 191 THR A CA 1
ATOM 1449 C C . THR A 1 191 ? 4.853 -4.359 -20.687 1.00 95.25 191 THR A C 1
ATOM 1451 O O . THR A 1 191 ? 5.222 -4.413 -21.860 1.00 95.25 191 THR A O 1
ATOM 1454 N N . GLY A 1 192 ? 3.924 -3.495 -20.269 1.00 95.56 192 GLY A N 1
ATOM 1455 C CA . GLY A 1 192 ? 3.201 -2.605 -21.172 1.00 95.56 192 GLY A CA 1
ATOM 1456 C C . GLY A 1 192 ? 4.094 -1.558 -21.841 1.00 95.56 192 GLY A C 1
ATOM 1457 O O . GLY A 1 192 ? 3.861 -1.209 -22.999 1.00 95.56 192 GLY A O 1
ATOM 1458 N N . LYS A 1 193 ? 5.125 -1.053 -21.152 1.00 95.88 193 LYS A N 1
ATOM 1459 C CA . LYS A 1 193 ? 6.111 -0.143 -21.757 1.00 95.88 193 LYS A CA 1
ATOM 1460 C C . LYS A 1 193 ? 7.054 -0.876 -22.710 1.00 95.88 193 LYS A C 1
ATOM 1462 O O . LYS A 1 193 ? 7.259 -0.397 -23.821 1.00 95.88 193 LYS A O 1
ATOM 1467 N N . ILE A 1 194 ? 7.561 -2.047 -22.316 1.00 95.88 194 ILE A N 1
ATOM 1468 C CA . ILE A 1 194 ? 8.447 -2.881 -23.140 1.00 95.88 194 ILE A CA 1
ATOM 1469 C C . ILE A 1 194 ? 7.758 -3.247 -24.455 1.00 95.88 194 ILE A C 1
ATOM 1471 O O . ILE A 1 194 ? 8.299 -2.983 -25.522 1.00 95.88 194 ILE A O 1
ATOM 1475 N N . GLN A 1 195 ? 6.521 -3.747 -24.407 1.00 95.00 195 GLN A N 1
ATOM 1476 C CA . GLN A 1 195 ? 5.755 -4.095 -25.610 1.00 95.00 195 GLN A CA 1
ATOM 1477 C C . GLN A 1 195 ? 5.646 -2.952 -26.626 1.00 95.00 195 GLN A C 1
ATOM 1479 O O . GLN A 1 195 ? 5.600 -3.208 -27.825 1.00 95.00 195 GLN A O 1
ATOM 1484 N N . LYS A 1 196 ? 5.619 -1.699 -26.161 1.00 95.44 196 LYS A N 1
ATOM 1485 C CA . LYS A 1 196 ? 5.544 -0.520 -27.032 1.00 95.44 196 LYS A CA 1
ATOM 1486 C C . LYS A 1 196 ? 6.880 -0.158 -27.676 1.00 95.44 196 LYS A C 1
ATOM 1488 O O . LYS A 1 196 ? 6.867 0.325 -28.801 1.00 95.44 196 LYS A O 1
ATOM 1493 N N . ILE A 1 197 ? 8.001 -0.359 -26.982 1.00 95.56 197 ILE A N 1
ATOM 1494 C CA . ILE A 1 197 ? 9.336 -0.014 -27.505 1.00 95.56 197 ILE A CA 1
ATOM 1495 C C . ILE A 1 197 ? 9.939 -1.120 -28.378 1.00 95.56 197 ILE A C 1
ATOM 1497 O O . ILE A 1 197 ? 10.720 -0.808 -29.271 1.00 95.56 197 ILE A O 1
ATOM 1501 N N . LEU A 1 198 ? 9.546 -2.383 -28.162 1.00 94.44 198 LEU A N 1
ATOM 1502 C CA . LEU A 1 198 ? 10.135 -3.552 -28.829 1.00 94.44 198 LEU A CA 1
ATOM 1503 C C . LEU A 1 198 ? 10.263 -3.442 -30.358 1.00 94.44 198 LEU A C 1
ATOM 1505 O O . LEU A 1 198 ? 11.328 -3.797 -30.854 1.00 94.44 198 LEU A O 1
ATOM 1509 N N . PRO A 1 199 ? 9.265 -2.945 -31.120 1.00 92.56 199 PRO A N 1
ATOM 1510 C CA . PRO A 1 199 ? 9.373 -2.869 -32.581 1.00 92.56 199 PRO A CA 1
ATOM 1511 C C . PRO A 1 199 ? 10.500 -1.965 -33.105 1.00 92.56 199 PRO A C 1
ATOM 1513 O O . PRO A 1 199 ? 10.843 -2.058 -34.277 1.00 92.56 199 PRO A O 1
ATOM 1516 N N . GLY A 1 200 ? 11.030 -1.061 -32.274 1.00 90.81 200 GLY A N 1
ATOM 1517 C CA . GLY A 1 200 ? 12.118 -0.143 -32.630 1.00 90.81 200 GLY A CA 1
ATOM 1518 C C . GLY A 1 200 ? 13.444 -0.450 -31.932 1.00 90.81 200 GLY A C 1
ATOM 1519 O O . GLY A 1 200 ? 14.341 0.389 -31.955 1.00 90.81 200 GLY A O 1
ATOM 1520 N N . CYS A 1 201 ? 13.564 -1.593 -31.256 1.00 95.38 201 CYS A N 1
ATOM 1521 C CA . CYS A 1 201 ? 14.794 -2.000 -30.582 1.00 95.38 201 CYS A CA 1
ATOM 1522 C C . CYS A 1 201 ? 15.766 -2.656 -31.569 1.00 95.38 201 CYS A C 1
ATOM 1524 O O . CYS A 1 201 ? 15.354 -3.469 -32.385 1.00 95.38 201 CYS A O 1
ATOM 1526 N N . SER A 1 202 ? 17.061 -2.368 -31.443 1.00 94.62 202 SER A N 1
ATOM 1527 C CA . SER A 1 202 ? 18.113 -3.175 -32.071 1.00 94.62 202 SER A CA 1
ATOM 1528 C C . SER A 1 202 ? 18.305 -4.514 -31.335 1.00 94.62 202 SER A C 1
ATOM 1530 O O . SER A 1 202 ? 17.932 -4.659 -30.166 1.00 94.62 202 SER A O 1
ATOM 1532 N N . THR A 1 203 ? 18.970 -5.493 -31.955 1.00 93.62 203 THR A N 1
ATOM 1533 C CA . THR A 1 203 ? 19.287 -6.766 -31.282 1.00 93.62 203 THR A CA 1
ATOM 1534 C C . THR A 1 203 ? 20.105 -6.588 -29.983 1.00 93.62 203 THR A C 1
ATOM 1536 O O . THR A 1 203 ? 19.738 -7.210 -28.979 1.00 93.62 203 THR A O 1
ATOM 1539 N N . PRO A 1 204 ? 21.145 -5.724 -29.915 1.00 95.31 204 PRO A N 1
ATOM 1540 C CA . PRO A 1 204 ? 21.824 -5.411 -28.652 1.00 95.31 204 PRO A CA 1
ATOM 1541 C C . PRO A 1 204 ? 20.901 -4.777 -27.597 1.00 95.31 204 PRO A C 1
ATOM 1543 O O . PRO A 1 204 ? 21.000 -5.118 -26.419 1.00 95.31 204 PRO A O 1
ATOM 1546 N N . ALA A 1 205 ? 19.946 -3.923 -27.991 1.00 95.69 205 ALA A N 1
ATOM 1547 C CA . ALA A 1 205 ? 18.938 -3.396 -27.066 1.00 95.69 205 ALA A CA 1
ATOM 1548 C C . ALA A 1 205 ? 18.055 -4.502 -26.471 1.00 95.69 205 ALA A C 1
ATOM 1550 O O . ALA A 1 205 ? 17.777 -4.490 -25.273 1.00 95.69 205 ALA A O 1
ATOM 1551 N N . LEU A 1 206 ? 17.628 -5.478 -27.278 1.00 95.81 206 LEU A N 1
ATOM 1552 C CA . LEU A 1 206 ? 16.836 -6.613 -26.789 1.00 95.81 206 LEU A CA 1
ATOM 1553 C C . LEU A 1 206 ? 17.616 -7.449 -25.765 1.00 95.81 206 LEU A C 1
ATOM 1555 O O . LEU A 1 206 ? 17.060 -7.862 -24.746 1.00 95.81 206 LEU A O 1
ATOM 1559 N N . GLN A 1 207 ? 18.912 -7.664 -26.002 1.00 95.25 207 GLN A N 1
ATOM 1560 C CA . GLN A 1 207 ? 19.797 -8.336 -25.049 1.00 95.25 207 GLN A CA 1
ATOM 1561 C C . GLN A 1 207 ? 19.947 -7.533 -23.749 1.00 95.25 207 GLN A C 1
ATOM 1563 O O . GLN A 1 207 ? 19.833 -8.112 -22.667 1.00 95.25 207 GLN A O 1
ATOM 1568 N N . GLN A 1 208 ? 20.119 -6.210 -23.838 1.00 96.06 208 GLN A N 1
ATOM 1569 C CA . GLN A 1 208 ? 20.173 -5.330 -22.668 1.00 96.06 208 GLN A CA 1
ATOM 1570 C C . GLN A 1 208 ? 18.881 -5.404 -21.840 1.00 96.06 208 GLN A C 1
ATOM 1572 O O . GLN A 1 208 ? 18.939 -5.594 -20.628 1.00 96.06 208 GLN A O 1
ATOM 1577 N N . LEU A 1 209 ? 17.708 -5.360 -22.482 1.00 96.25 209 LEU A N 1
ATOM 1578 C CA . LEU A 1 209 ? 16.413 -5.469 -21.798 1.00 96.25 209 LEU A CA 1
ATOM 1579 C C . LEU A 1 209 ? 16.240 -6.807 -21.054 1.00 96.25 209 LEU A C 1
ATOM 1581 O O . LEU A 1 209 ? 15.568 -6.860 -20.022 1.00 96.25 209 LEU A O 1
ATOM 1585 N N . LEU A 1 210 ? 16.845 -7.898 -21.543 1.00 95.62 210 LEU A N 1
ATOM 1586 C CA . LEU A 1 210 ? 16.859 -9.177 -20.823 1.00 95.62 210 LEU A CA 1
ATOM 1587 C C . LEU A 1 210 ? 17.714 -9.119 -19.555 1.00 95.62 210 LEU A C 1
ATOM 1589 O O . LEU A 1 210 ? 17.294 -9.665 -18.533 1.00 95.62 210 LEU A O 1
ATOM 1593 N N . LEU A 1 211 ? 18.883 -8.474 -19.607 1.00 96.00 211 LEU A N 1
ATOM 1594 C CA . LEU A 1 211 ? 19.737 -8.266 -18.433 1.00 96.00 211 LEU A CA 1
ATOM 1595 C C . LEU A 1 211 ? 19.052 -7.354 -17.413 1.00 96.00 211 LEU A C 1
ATOM 1597 O O . LEU A 1 211 ? 18.995 -7.680 -16.227 1.00 96.00 211 LEU A O 1
ATOM 1601 N N . ASP A 1 212 ? 18.442 -6.274 -17.891 1.00 96.25 212 ASP A N 1
ATOM 1602 C CA . ASP A 1 212 ? 17.669 -5.343 -17.079 1.00 96.25 212 ASP A CA 1
ATOM 1603 C C . ASP A 1 212 ? 16.518 -6.064 -16.353 1.00 96.25 212 ASP A C 1
ATOM 1605 O O . ASP A 1 212 ? 16.321 -5.878 -15.152 1.00 96.25 212 ASP A O 1
ATOM 1609 N N . ALA A 1 213 ? 15.801 -6.970 -17.030 1.00 95.88 213 ALA A N 1
ATOM 1610 C CA . ALA A 1 213 ? 14.760 -7.786 -16.402 1.00 95.88 213 ALA A CA 1
ATOM 1611 C C . ALA A 1 213 ? 15.301 -8.697 -15.278 1.00 95.88 213 ALA A C 1
ATOM 1613 O O . ALA A 1 213 ? 14.613 -8.901 -14.272 1.00 95.88 213 ALA A O 1
ATOM 1614 N N . GLN A 1 214 ? 16.529 -9.222 -15.403 1.00 94.62 214 GLN A N 1
ATOM 1615 C CA . GLN A 1 214 ? 17.176 -9.987 -14.325 1.00 94.62 214 GLN A CA 1
ATOM 1616 C C . GLN A 1 214 ? 17.561 -9.100 -13.141 1.00 94.62 214 GLN A C 1
ATOM 1618 O O . GLN A 1 214 ? 17.331 -9.481 -11.992 1.00 94.62 214 GLN A O 1
ATOM 1623 N N . ALA A 1 215 ? 18.109 -7.914 -13.406 1.00 96.00 215 ALA A N 1
ATOM 1624 C CA . ALA A 1 215 ? 18.456 -6.957 -12.363 1.00 96.00 215 ALA A CA 1
ATOM 1625 C C . ALA A 1 215 ? 17.209 -6.543 -11.563 1.00 96.00 215 ALA A C 1
ATOM 1627 O O . ALA A 1 215 ? 17.198 -6.641 -10.335 1.00 96.00 215 ALA A O 1
ATOM 1628 N N . ILE A 1 216 ? 16.112 -6.208 -12.252 1.00 96.88 216 ILE A N 1
ATOM 1629 C CA . ILE A 1 216 ? 14.827 -5.875 -11.621 1.00 96.88 216 ILE A CA 1
ATOM 1630 C C . ILE A 1 216 ? 14.292 -7.054 -10.801 1.00 96.88 216 ILE A C 1
ATOM 1632 O O . ILE A 1 216 ? 13.819 -6.854 -9.681 1.00 96.88 216 ILE A O 1
ATOM 1636 N N . ARG A 1 217 ? 14.387 -8.292 -11.312 1.00 97.44 217 ARG A N 1
ATOM 1637 C CA . ARG A 1 217 ? 14.017 -9.494 -10.545 1.00 97.44 217 ARG A CA 1
ATOM 1638 C C . ARG A 1 217 ? 14.785 -9.549 -9.226 1.00 97.44 217 ARG A C 1
ATOM 1640 O O . ARG A 1 217 ? 14.161 -9.720 -8.182 1.00 97.44 217 ARG A O 1
ATOM 1647 N N . SER A 1 218 ? 16.109 -9.411 -9.269 1.00 96.88 218 SER A N 1
ATOM 1648 C CA . SER A 1 218 ? 16.955 -9.480 -8.073 1.00 96.88 218 SER A CA 1
ATOM 1649 C C . SER A 1 218 ? 16.561 -8.424 -7.043 1.00 96.88 218 SER A C 1
ATOM 1651 O O . SER A 1 218 ? 16.426 -8.728 -5.859 1.00 96.88 218 SER A O 1
ATOM 1653 N N . VAL A 1 219 ? 16.308 -7.198 -7.495 1.00 97.38 219 VAL A N 1
ATOM 1654 C CA . VAL A 1 219 ? 15.968 -6.075 -6.617 1.00 97.38 219 VAL A CA 1
ATOM 1655 C C . VAL A 1 219 ? 14.581 -6.239 -5.989 1.00 97.38 219 VAL A C 1
ATOM 1657 O O . VAL A 1 219 ? 14.426 -6.050 -4.784 1.00 97.38 219 VAL A O 1
ATOM 1660 N N . LEU A 1 220 ? 13.580 -6.685 -6.754 1.00 97.31 220 LEU A N 1
ATOM 1661 C CA . LEU A 1 220 ? 12.245 -6.973 -6.214 1.00 97.31 220 LEU A CA 1
ATOM 1662 C C . LEU A 1 220 ? 12.267 -8.099 -5.171 1.00 97.31 220 LEU A C 1
ATOM 1664 O O . LEU A 1 220 ? 11.551 -8.020 -4.173 1.00 97.31 220 LEU A O 1
ATOM 1668 N N . LEU A 1 221 ? 13.083 -9.138 -5.379 1.00 97.31 221 LEU A N 1
ATOM 1669 C CA . LEU A 1 221 ? 13.274 -10.201 -4.388 1.00 97.31 221 LEU A CA 1
ATOM 1670 C C . LEU A 1 221 ? 13.979 -9.672 -3.133 1.00 97.31 221 LEU A C 1
ATOM 1672 O O . LEU A 1 221 ? 13.529 -9.951 -2.022 1.00 97.31 221 LEU A O 1
ATOM 1676 N N . GLY A 1 222 ? 15.031 -8.867 -3.304 1.00 95.94 222 GLY A N 1
ATOM 1677 C CA . GLY A 1 222 ? 15.766 -8.237 -2.204 1.00 95.94 222 GLY A CA 1
ATOM 1678 C C . GLY A 1 222 ? 14.903 -7.309 -1.345 1.00 95.94 222 GLY A C 1
ATOM 1679 O O . GLY A 1 222 ? 15.074 -7.260 -0.131 1.00 95.94 222 GLY A O 1
ATOM 1680 N N . ALA A 1 223 ? 13.912 -6.646 -1.945 1.00 95.19 223 ALA A N 1
ATOM 1681 C CA . ALA A 1 223 ? 12.966 -5.782 -1.240 1.00 95.19 223 ALA A CA 1
ATOM 1682 C C . ALA A 1 223 ? 11.844 -6.531 -0.489 1.00 95.19 223 ALA A C 1
ATOM 1684 O O . ALA A 1 223 ? 10.924 -5.900 0.028 1.00 95.19 223 ALA A O 1
ATOM 1685 N N . GLY A 1 224 ? 11.894 -7.866 -0.417 1.00 94.06 224 GLY A N 1
ATOM 1686 C CA . GLY A 1 224 ? 10.889 -8.684 0.273 1.00 94.06 224 GLY A CA 1
ATOM 1687 C C . GLY A 1 224 ? 9.763 -9.187 -0.632 1.00 94.06 224 GLY A C 1
ATOM 1688 O O . GLY A 1 224 ? 8.688 -9.550 -0.152 1.00 94.06 224 GLY A O 1
ATOM 1689 N N . GLY A 1 225 ? 9.985 -9.199 -1.946 1.00 94.88 225 GLY A N 1
ATOM 1690 C CA . GLY A 1 225 ? 9.026 -9.699 -2.916 1.00 94.88 225 GLY A CA 1
ATOM 1691 C C . GLY A 1 225 ? 8.803 -11.207 -2.836 1.00 94.88 225 GLY A C 1
ATOM 1692 O O . GLY A 1 225 ? 9.732 -11.989 -2.638 1.00 94.88 225 GLY A O 1
ATOM 1693 N N . ASN A 1 226 ? 7.559 -11.644 -3.050 1.00 94.12 226 ASN A N 1
ATOM 1694 C CA . ASN A 1 226 ? 7.250 -13.069 -3.104 1.00 94.12 226 ASN A CA 1
ATOM 1695 C C . ASN A 1 226 ? 7.916 -13.725 -4.326 1.00 94.12 226 ASN A C 1
ATOM 1697 O O . ASN A 1 226 ? 7.628 -13.357 -5.467 1.00 94.12 226 ASN A O 1
ATOM 1701 N N . VAL A 1 227 ? 8.743 -14.750 -4.089 1.00 94.88 227 VAL A N 1
ATOM 1702 C CA . VAL A 1 227 ? 9.510 -15.450 -5.135 1.00 94.88 227 VAL A CA 1
ATOM 1703 C C . VAL A 1 227 ? 8.626 -15.929 -6.285 1.00 94.88 227 VAL A C 1
ATOM 1705 O O . VAL A 1 227 ? 8.986 -15.743 -7.447 1.00 94.88 227 VAL A O 1
ATOM 1708 N N . GLY A 1 228 ? 7.464 -16.513 -5.984 1.00 93.50 228 GLY A N 1
ATOM 1709 C CA . GLY A 1 228 ? 6.543 -17.028 -6.995 1.00 93.50 228 GLY A CA 1
ATOM 1710 C C . GLY A 1 228 ? 5.933 -15.918 -7.850 1.00 93.50 228 GLY A C 1
ATOM 1711 O O . GLY A 1 228 ? 5.892 -16.039 -9.075 1.00 93.50 228 GLY A O 1
ATOM 1712 N N . VAL A 1 229 ? 5.510 -14.818 -7.220 1.00 93.81 229 VAL A N 1
ATOM 1713 C CA . VAL A 1 229 ? 4.900 -13.668 -7.908 1.00 93.81 229 VAL A CA 1
ATOM 1714 C C . VAL A 1 229 ? 5.930 -12.956 -8.788 1.00 93.81 229 VAL A C 1
ATOM 1716 O O . VAL A 1 229 ? 5.680 -12.756 -9.978 1.00 93.81 229 VAL A O 1
ATOM 1719 N N . VAL A 1 230 ? 7.109 -12.642 -8.239 1.00 96.38 230 VAL A N 1
ATOM 1720 C CA . VAL A 1 230 ? 8.193 -11.964 -8.968 1.00 96.38 230 VAL A CA 1
ATOM 1721 C C . VAL A 1 230 ? 8.683 -12.830 -10.128 1.00 96.38 230 VAL A C 1
ATOM 1723 O O . VAL A 1 230 ? 8.759 -12.360 -11.263 1.00 96.38 230 VAL A O 1
ATOM 1726 N N . SER A 1 231 ? 8.970 -14.112 -9.882 1.00 94.44 231 SER A N 1
ATOM 1727 C CA . SER A 1 231 ? 9.494 -15.005 -10.921 1.00 94.44 231 SER A CA 1
ATOM 1728 C C . SER A 1 231 ? 8.506 -15.166 -12.067 1.00 94.44 231 SER A C 1
ATOM 1730 O O . SER A 1 231 ? 8.889 -14.982 -13.220 1.00 94.44 231 SER A O 1
ATOM 1732 N N . LYS A 1 232 ? 7.227 -15.428 -11.764 1.00 94.44 232 LYS A N 1
ATOM 1733 C CA . LYS A 1 232 ? 6.175 -15.560 -12.780 1.00 94.44 232 LYS A CA 1
ATOM 1734 C C . LYS A 1 232 ? 6.032 -14.285 -13.613 1.00 94.44 232 LYS A C 1
ATOM 1736 O O . LYS A 1 232 ? 5.957 -14.379 -14.838 1.00 94.44 232 LYS A O 1
ATOM 1741 N N . GLY A 1 233 ? 6.009 -13.123 -12.960 1.00 93.56 233 GLY A N 1
ATOM 1742 C CA . GLY A 1 233 ? 5.877 -11.829 -13.625 1.00 93.56 233 GLY A CA 1
ATOM 1743 C C . GLY A 1 233 ? 7.033 -11.537 -14.583 1.00 93.56 233 GLY A C 1
ATOM 1744 O O . GLY A 1 233 ? 6.816 -11.329 -15.776 1.00 93.56 233 GLY A O 1
ATOM 1745 N N . LEU A 1 234 ? 8.275 -11.612 -14.094 1.00 95.94 234 LEU A N 1
ATOM 1746 C CA . LEU A 1 234 ? 9.457 -11.283 -14.899 1.00 95.94 234 LEU A CA 1
ATOM 1747 C C . LEU A 1 234 ? 9.751 -12.345 -15.968 1.00 95.94 234 LEU A C 1
ATOM 1749 O O . LEU A 1 234 ? 10.236 -12.008 -17.043 1.00 95.94 234 LEU A O 1
ATOM 1753 N N . SER A 1 235 ? 9.387 -13.613 -15.752 1.00 95.38 235 SER A N 1
ATOM 1754 C CA . SER A 1 235 ? 9.437 -14.621 -16.822 1.00 95.38 235 SER A CA 1
ATOM 1755 C C . SER A 1 235 ? 8.455 -14.308 -17.957 1.00 95.38 235 SER A C 1
ATOM 1757 O O . SER A 1 235 ? 8.722 -14.651 -19.108 1.00 95.38 235 SER A O 1
ATOM 1759 N N . GLY A 1 236 ? 7.332 -13.646 -17.658 1.00 93.94 236 GLY A N 1
ATOM 1760 C CA . GLY A 1 236 ? 6.437 -13.086 -18.670 1.00 93.94 236 GLY A CA 1
ATOM 1761 C C . GLY A 1 236 ? 7.127 -12.003 -19.500 1.00 93.94 236 GLY A C 1
ATOM 1762 O O . GLY A 1 236 ? 7.128 -12.098 -20.726 1.00 93.94 236 GLY A O 1
ATOM 1763 N N . VAL A 1 237 ? 7.777 -11.041 -18.837 1.00 95.44 237 VAL A N 1
ATOM 1764 C CA . VAL A 1 237 ? 8.554 -9.967 -19.484 1.00 95.44 237 VAL A CA 1
ATOM 1765 C C . VAL A 1 237 ? 9.640 -10.538 -20.400 1.00 95.44 237 VAL A C 1
ATOM 1767 O O . VAL A 1 237 ? 9.709 -10.193 -21.578 1.00 95.44 237 VAL A O 1
ATOM 1770 N N . GLU A 1 238 ? 10.445 -11.477 -19.903 1.00 95.62 238 GLU A N 1
ATOM 1771 C CA . GLU A 1 238 ? 11.493 -12.124 -20.697 1.00 95.62 238 GLU A CA 1
ATOM 1772 C C . GLU A 1 238 ? 10.953 -12.857 -21.921 1.00 95.62 238 GLU A C 1
ATOM 1774 O O . GLU A 1 238 ? 11.580 -12.832 -22.977 1.00 95.62 238 GLU A O 1
ATOM 1779 N N . ARG A 1 239 ? 9.810 -13.542 -21.790 1.00 94.38 239 ARG A N 1
ATOM 1780 C CA . ARG A 1 239 ? 9.188 -14.251 -22.913 1.00 94.38 239 ARG A CA 1
ATOM 1781 C C . ARG A 1 239 ? 8.810 -13.276 -24.021 1.00 94.38 239 ARG A C 1
ATOM 1783 O O . ARG A 1 239 ? 9.021 -13.586 -25.189 1.00 94.38 239 ARG A O 1
ATOM 1790 N N . VAL A 1 240 ? 8.273 -12.114 -23.654 1.00 94.38 240 VAL A N 1
ATOM 1791 C CA . VAL A 1 240 ? 7.899 -11.059 -24.602 1.00 94.38 240 VAL A CA 1
ATOM 1792 C C . VAL A 1 240 ? 9.139 -10.528 -25.335 1.00 94.38 240 VAL A C 1
ATOM 1794 O O . VAL A 1 240 ? 9.120 -10.448 -26.560 1.00 94.38 240 VAL A O 1
ATOM 1797 N N . ILE A 1 241 ? 10.239 -10.266 -24.620 1.00 95.50 241 ILE A N 1
ATOM 1798 C CA . ILE A 1 241 ? 11.498 -9.798 -25.229 1.00 95.50 241 ILE A CA 1
ATOM 1799 C C . ILE A 1 241 ? 12.120 -10.875 -26.138 1.00 95.50 241 ILE A C 1
ATOM 1801 O O . ILE A 1 241 ? 12.449 -10.602 -27.289 1.00 95.50 241 ILE A O 1
ATOM 1805 N N . LYS A 1 242 ? 12.230 -12.124 -25.663 1.00 93.38 242 LYS A N 1
ATOM 1806 C CA . LYS A 1 242 ? 12.767 -13.254 -26.449 1.00 93.38 242 LYS A CA 1
ATOM 1807 C C . LYS A 1 242 ? 11.933 -13.523 -27.703 1.00 93.38 242 LYS A C 1
ATOM 1809 O O . LYS A 1 242 ? 12.489 -13.860 -28.742 1.00 93.38 242 LYS A O 1
ATOM 1814 N N . GLY A 1 243 ? 10.612 -13.359 -27.619 1.00 91.88 243 GLY A N 1
ATOM 1815 C CA . GLY A 1 243 ? 9.717 -13.476 -28.769 1.00 91.88 243 GLY A CA 1
ATOM 1816 C C . GLY A 1 243 ? 10.054 -12.480 -29.882 1.00 91.88 243 GLY A C 1
ATOM 1817 O O . GLY A 1 243 ? 10.079 -12.871 -31.045 1.00 91.88 243 GLY A O 1
ATOM 1818 N N . ALA A 1 244 ? 10.385 -11.232 -29.532 1.00 89.94 244 ALA A N 1
ATOM 1819 C CA . ALA A 1 244 ? 10.818 -10.226 -30.503 1.00 89.94 244 ALA A CA 1
ATOM 1820 C C . ALA A 1 244 ? 12.148 -10.606 -31.178 1.00 89.94 244 ALA A C 1
ATOM 1822 O O . ALA A 1 244 ? 12.245 -10.544 -32.399 1.00 89.94 244 ALA A O 1
ATOM 1823 N N . MET A 1 245 ? 13.124 -11.111 -30.411 1.00 87.19 245 MET A N 1
ATOM 1824 C CA . MET A 1 245 ? 14.412 -11.575 -30.958 1.00 87.19 245 MET A CA 1
ATOM 1825 C C . MET A 1 245 ? 14.251 -12.727 -31.964 1.00 87.19 245 MET A C 1
ATOM 1827 O O . MET A 1 245 ? 14.966 -12.802 -32.959 1.00 87.19 245 MET A O 1
ATOM 1831 N N . LEU A 1 246 ? 13.312 -13.646 -31.713 1.00 82.81 246 LEU A N 1
ATOM 1832 C CA . LEU A 1 246 ? 13.024 -14.755 -32.629 1.00 82.81 246 LEU A CA 1
ATOM 1833 C C . LEU A 1 246 ? 12.282 -14.292 -33.893 1.00 82.81 246 LEU A C 1
ATOM 1835 O O . LEU A 1 246 ? 12.450 -14.905 -34.945 1.00 82.81 246 LEU A O 1
ATOM 1839 N N . GLY A 1 247 ? 11.486 -13.223 -33.796 1.00 65.19 247 GLY A N 1
ATOM 1840 C CA . GLY A 1 247 ? 10.799 -12.600 -34.928 1.00 65.19 247 GLY A CA 1
ATOM 1841 C C . GLY A 1 247 ? 11.741 -11.863 -35.886 1.00 65.19 247 GLY A C 1
ATOM 1842 O O . GLY A 1 247 ? 11.547 -11.952 -37.095 1.00 65.19 247 GLY A O 1
ATOM 1843 N N . GLU A 1 248 ? 12.794 -11.210 -35.375 1.00 53.03 248 GLU A N 1
ATOM 1844 C CA . GLU A 1 248 ? 13.848 -10.601 -36.210 1.00 53.03 248 GLU A CA 1
ATOM 1845 C C . GLU A 1 248 ? 14.648 -11.656 -36.996 1.00 53.03 248 GLU A C 1
ATOM 1847 O O . GLU A 1 248 ? 14.967 -11.460 -38.167 1.00 53.03 248 GLU A O 1
ATOM 1852 N N . ASN A 1 249 ? 14.881 -12.835 -36.407 1.00 45.38 249 ASN A N 1
ATOM 1853 C CA . ASN A 1 249 ? 15.602 -13.935 -37.062 1.00 45.38 249 ASN A CA 1
ATOM 1854 C C . ASN A 1 249 ? 14.826 -14.622 -38.209 1.00 45.38 249 ASN A C 1
ATOM 1856 O O . ASN A 1 249 ? 15.380 -15.488 -38.887 1.00 45.38 249 ASN A O 1
ATOM 1860 N N . GLY A 1 250 ? 13.564 -14.249 -38.460 1.00 38.47 250 GLY A N 1
ATOM 1861 C CA . GLY A 1 250 ? 12.786 -14.705 -39.621 1.00 38.47 250 GLY A CA 1
ATOM 1862 C C . GLY A 1 250 ? 13.065 -13.931 -40.916 1.00 38.47 250 GLY A C 1
ATOM 1863 O O . GLY A 1 250 ? 12.641 -14.362 -41.987 1.00 38.47 250 GLY A O 1
ATOM 1864 N N . ALA A 1 251 ? 13.793 -12.813 -40.840 1.00 39.34 251 ALA A N 1
ATOM 1865 C CA . ALA A 1 251 ? 14.115 -11.951 -41.973 1.00 39.34 251 ALA A CA 1
ATOM 1866 C C . ALA A 1 251 ? 15.632 -11.716 -42.064 1.00 39.34 251 ALA A C 1
ATOM 1868 O O . ALA A 1 251 ? 16.108 -10.594 -41.942 1.00 39.34 251 ALA A O 1
ATOM 1869 N N . GLY A 1 252 ? 16.414 -12.780 -42.264 1.00 36.09 252 GLY A N 1
ATOM 1870 C CA . GLY A 1 252 ? 17.862 -12.626 -42.433 1.00 36.09 252 GLY A CA 1
ATOM 1871 C C . GLY A 1 252 ? 18.676 -13.894 -42.222 1.00 36.09 252 GLY A C 1
ATOM 1872 O O . GLY A 1 252 ? 19.630 -13.892 -41.453 1.00 36.09 252 GLY A O 1
ATOM 1873 N N . ALA A 1 253 ? 18.333 -14.991 -42.900 1.00 32.84 253 ALA A N 1
ATOM 1874 C CA . ALA A 1 253 ? 19.260 -16.114 -43.015 1.00 32.84 253 ALA A CA 1
ATOM 1875 C C . ALA A 1 253 ? 20.370 -15.745 -44.017 1.00 32.84 253 ALA A C 1
ATOM 1877 O O . ALA A 1 253 ? 20.188 -15.860 -45.228 1.00 32.84 253 ALA A O 1
ATOM 1878 N N . GLY A 1 254 ? 21.514 -15.285 -43.504 1.00 28.31 254 GLY A N 1
ATOM 1879 C CA . GLY A 1 254 ? 22.686 -14.931 -44.302 1.00 28.31 254 GLY A CA 1
ATOM 1880 C C . GLY A 1 254 ? 23.990 -14.922 -43.499 1.00 28.31 254 GLY A C 1
ATOM 1881 O O . GLY A 1 254 ? 24.406 -13.878 -43.028 1.00 28.31 254 GLY A O 1
ATOM 1882 N N . ALA A 1 255 ? 24.628 -16.096 -43.434 1.00 29.62 255 ALA A N 1
ATOM 1883 C CA . ALA A 1 255 ? 26.077 -16.356 -43.360 1.00 29.62 255 ALA A CA 1
ATOM 1884 C C . ALA A 1 255 ? 26.945 -15.914 -42.145 1.00 29.62 255 ALA A C 1
ATOM 1886 O O . ALA A 1 255 ? 27.181 -14.736 -41.920 1.00 29.62 255 ALA A O 1
ATOM 1887 N N . GLY A 1 256 ? 27.601 -16.927 -41.540 1.00 27.31 256 GLY A N 1
ATOM 1888 C CA . GLY A 1 256 ? 28.946 -16.886 -40.916 1.00 27.31 256 GLY A CA 1
ATOM 1889 C C . GLY A 1 256 ? 29.019 -16.312 -39.492 1.00 27.31 256 GLY A C 1
ATOM 1890 O O . GLY A 1 256 ? 28.398 -15.310 -39.202 1.00 27.31 256 GLY A O 1
ATOM 1891 N N . GLY A 1 257 ? 29.755 -16.833 -38.510 1.00 26.38 257 GLY A N 1
ATOM 1892 C CA . GLY A 1 257 ? 30.750 -17.898 -38.414 1.00 26.38 257 GLY A CA 1
ATOM 1893 C C . GLY A 1 257 ? 31.633 -17.617 -37.177 1.00 26.38 257 GLY A C 1
ATOM 1894 O O . GLY A 1 257 ? 32.045 -16.484 -36.985 1.00 26.38 257 GLY A O 1
ATOM 1895 N N . GLY A 1 258 ? 31.926 -18.641 -36.362 1.00 25.62 258 GLY A N 1
ATOM 1896 C CA . GLY A 1 258 ? 33.168 -18.763 -35.571 1.00 25.62 258 GLY A CA 1
ATOM 1897 C C . GLY A 1 258 ? 33.349 -18.014 -34.230 1.00 25.62 258 GLY A C 1
ATOM 1898 O O . GLY A 1 258 ? 33.803 -16.883 -34.218 1.00 25.62 258 GLY A O 1
ATOM 1899 N N . GLY A 1 259 ? 33.202 -18.750 -33.117 1.00 25.83 259 GLY A N 1
ATOM 1900 C CA . GLY A 1 259 ? 34.254 -18.952 -32.088 1.00 25.83 259 GLY A CA 1
ATOM 1901 C C . GLY A 1 259 ? 34.633 -17.853 -31.055 1.00 25.83 259 GLY A C 1
ATOM 1902 O O . GLY A 1 259 ? 34.369 -16.683 -31.277 1.00 25.83 259 GLY A O 1
ATOM 1903 N N . PRO A 1 260 ? 35.253 -18.228 -29.902 1.00 42.38 260 PRO A N 1
ATOM 1904 C CA . PRO A 1 260 ? 34.986 -17.618 -28.578 1.00 42.38 260 PRO A CA 1
ATOM 1905 C C . PRO A 1 260 ? 36.223 -17.098 -27.783 1.00 42.38 260 PRO A C 1
ATOM 1907 O O . PRO A 1 260 ? 37.353 -17.439 -28.120 1.00 42.38 260 PRO A O 1
ATOM 1910 N N . GLY A 1 261 ? 36.024 -16.401 -26.641 1.00 24.44 261 GLY A N 1
ATOM 1911 C CA . GLY A 1 261 ? 37.009 -16.398 -25.527 1.00 24.44 261 GLY A CA 1
ATOM 1912 C C . GLY A 1 261 ? 37.068 -15.206 -24.534 1.00 24.44 261 GLY A C 1
ATOM 1913 O O . GLY A 1 261 ? 37.104 -14.060 -24.956 1.00 24.44 261 GLY A O 1
ATOM 1914 N N . GLY A 1 262 ? 37.205 -15.532 -23.227 1.00 24.38 262 GLY A N 1
ATOM 1915 C CA . GLY A 1 262 ? 37.887 -14.775 -22.132 1.00 24.38 262 GLY A CA 1
ATOM 1916 C C . GLY A 1 262 ? 37.077 -13.686 -21.389 1.00 24.38 262 GLY A C 1
ATOM 1917 O O . GLY A 1 262 ? 36.586 -12.777 -22.032 1.00 24.38 262 GLY A O 1
ATOM 1918 N N . SER A 1 263 ? 36.774 -13.717 -20.075 1.00 26.03 263 SER A N 1
ATOM 1919 C CA . SER A 1 263 ? 37.551 -13.850 -18.809 1.00 26.03 263 SER A CA 1
ATOM 1920 C C . SER A 1 263 ? 38.036 -12.522 -18.176 1.00 26.03 263 SER A C 1
ATOM 1922 O O . SER A 1 263 ? 39.045 -11.983 -18.612 1.00 26.03 263 SER A O 1
ATOM 1924 N N . GLY A 1 264 ? 37.445 -12.154 -17.021 1.00 23.11 264 GLY A N 1
ATOM 1925 C CA . GLY A 1 264 ? 38.177 -11.735 -15.803 1.00 23.11 264 GLY A CA 1
ATOM 1926 C C . GLY A 1 264 ? 38.200 -10.245 -15.398 1.00 23.11 264 GLY A C 1
ATOM 1927 O O . GLY A 1 264 ? 38.589 -9.395 -16.186 1.00 23.11 264 GLY A O 1
ATOM 1928 N N . GLY A 1 265 ? 37.912 -9.952 -14.114 1.00 23.69 265 GLY A N 1
ATOM 1929 C CA . GLY A 1 265 ? 38.345 -8.715 -13.430 1.00 23.69 265 GLY A CA 1
ATOM 1930 C C . GLY A 1 265 ? 37.456 -8.245 -12.265 1.00 23.69 265 GLY A C 1
ATOM 1931 O O . GLY A 1 265 ? 36.260 -8.090 -12.438 1.00 23.69 265 GLY A O 1
ATOM 1932 N N . ASN A 1 266 ? 38.042 -8.017 -11.084 1.00 24.53 266 ASN A N 1
ATOM 1933 C CA . ASN A 1 266 ? 37.423 -7.772 -9.766 1.00 24.53 266 ASN A CA 1
ATOM 1934 C C . ASN A 1 266 ? 37.898 -6.420 -9.157 1.00 24.53 266 ASN A C 1
ATOM 1936 O O . ASN A 1 266 ? 38.902 -5.889 -9.624 1.00 24.53 266 ASN A O 1
ATOM 1940 N N . MET A 1 267 ? 37.287 -6.007 -8.025 1.00 24.80 267 MET A N 1
ATOM 1941 C CA . MET A 1 267 ? 37.655 -4.945 -7.038 1.00 24.80 267 MET A CA 1
ATOM 1942 C C . MET A 1 267 ? 37.109 -3.524 -7.317 1.00 24.80 267 MET A C 1
ATOM 1944 O O . MET A 1 267 ? 37.091 -3.096 -8.457 1.00 24.80 267 MET A O 1
ATOM 1948 N N . GLY A 1 268 ? 36.663 -2.696 -6.356 1.00 22.39 268 GLY A N 1
ATOM 1949 C CA . GLY A 1 268 ? 36.680 -2.708 -4.884 1.00 22.39 268 GLY A CA 1
ATOM 1950 C C . GLY A 1 268 ? 35.945 -1.466 -4.306 1.00 22.39 268 GLY A C 1
ATOM 1951 O O . GLY A 1 268 ? 35.519 -0.588 -5.048 1.00 22.39 268 GLY A O 1
ATOM 1952 N N . ALA A 1 269 ? 35.763 -1.435 -2.979 1.00 24.64 269 ALA A N 1
ATOM 1953 C CA . ALA A 1 269 ? 34.816 -0.615 -2.198 1.00 24.64 269 ALA A CA 1
ATOM 1954 C C . ALA A 1 269 ? 35.313 0.769 -1.690 1.00 24.64 269 ALA A C 1
ATOM 1956 O O . ALA A 1 269 ? 36.516 1.007 -1.675 1.00 24.64 269 ALA A O 1
ATOM 1957 N N . SER A 1 270 ? 34.384 1.611 -1.175 1.00 23.23 270 SER A N 1
ATOM 1958 C CA . SER A 1 270 ? 34.408 2.371 0.122 1.00 23.23 270 SER A CA 1
ATOM 1959 C C . SER A 1 270 ? 33.537 3.657 0.050 1.00 23.23 270 SER A C 1
ATOM 1961 O O . SER A 1 270 ? 33.676 4.411 -0.904 1.00 23.23 270 SER A O 1
ATOM 1963 N N . GLY A 1 271 ? 32.509 3.869 0.900 1.00 23.41 271 GLY A N 1
ATOM 1964 C CA . GLY A 1 271 ? 32.530 4.672 2.158 1.00 23.41 271 GLY A CA 1
ATOM 1965 C C . GLY A 1 271 ? 32.140 6.152 1.892 1.00 23.41 271 GLY A C 1
ATOM 1966 O O . GLY A 1 271 ? 32.625 6.717 0.930 1.00 23.41 271 GLY A O 1
ATOM 1967 N N . VAL A 1 272 ? 31.290 6.903 2.616 1.00 26.08 272 VAL A N 1
ATOM 1968 C CA . VAL A 1 272 ? 31.010 7.033 4.060 1.00 26.08 272 VAL A CA 1
ATOM 1969 C C . VAL A 1 272 ? 29.665 7.771 4.266 1.00 26.08 272 VAL A C 1
ATOM 1971 O O . VAL A 1 272 ? 29.338 8.710 3.544 1.00 26.08 272 VAL A O 1
ATOM 1974 N N . ALA A 1 273 ? 28.919 7.372 5.302 1.00 27.88 273 ALA A N 1
ATOM 1975 C CA . ALA A 1 273 ? 27.687 7.990 5.793 1.00 27.88 273 ALA A CA 1
ATOM 1976 C C . ALA A 1 273 ? 27.942 8.899 7.011 1.00 27.88 273 ALA A C 1
ATOM 1978 O O . ALA A 1 273 ? 28.815 8.615 7.827 1.00 27.88 273 ALA A O 1
ATOM 1979 N N . GLY A 1 274 ? 27.105 9.924 7.211 1.00 26.72 274 GLY A N 1
ATOM 1980 C CA . GLY A 1 274 ? 26.967 10.554 8.528 1.00 26.72 274 GLY A CA 1
ATOM 1981 C C . GLY A 1 274 ? 26.404 11.971 8.505 1.00 26.72 274 GLY A C 1
ATOM 1982 O O . GLY A 1 274 ? 27.129 12.914 8.215 1.00 26.72 274 GLY A O 1
ATOM 1983 N N . GLY A 1 275 ? 25.132 12.147 8.893 1.00 29.47 275 GLY A N 1
ATOM 1984 C CA . GLY A 1 275 ? 24.642 13.483 9.266 1.00 29.47 275 GLY A CA 1
ATOM 1985 C C . GLY A 1 275 ? 23.163 13.807 9.048 1.00 29.47 275 GLY A C 1
ATOM 1986 O O . GLY A 1 275 ? 22.872 14.912 8.613 1.00 29.47 275 GLY A O 1
ATOM 1987 N N . VAL A 1 276 ? 22.208 12.914 9.348 1.00 36.69 276 VAL A N 1
ATOM 1988 C CA . VAL A 1 276 ? 20.761 13.231 9.174 1.00 36.69 276 VAL A CA 1
ATOM 1989 C C . VAL A 1 276 ? 19.947 13.153 10.482 1.00 36.69 276 VAL A C 1
ATOM 1991 O O . VAL A 1 276 ? 18.871 13.738 10.592 1.00 36.69 276 VAL A O 1
ATOM 1994 N N . GLY A 1 277 ? 20.495 12.558 11.549 1.00 33.03 277 GLY A N 1
ATOM 1995 C CA . GLY A 1 277 ? 19.756 12.265 12.790 1.00 33.03 277 GLY A CA 1
ATOM 1996 C C . GLY A 1 277 ? 19.300 13.463 13.642 1.00 33.03 277 GLY A C 1
ATOM 1997 O O . GLY A 1 277 ? 18.431 13.299 14.492 1.00 33.03 277 GLY A O 1
ATOM 1998 N N . LYS A 1 278 ? 19.827 14.680 13.442 1.00 33.94 278 LYS A N 1
ATOM 1999 C CA . LYS A 1 278 ? 19.533 15.821 14.340 1.00 33.94 278 LYS A CA 1
ATOM 2000 C C . LYS A 1 278 ? 18.314 16.667 13.942 1.00 33.94 278 LYS A C 1
ATOM 2002 O O . LYS A 1 278 ? 17.765 17.349 14.802 1.00 33.94 278 LYS A O 1
ATOM 2007 N N . LYS A 1 279 ? 17.841 16.614 12.688 1.00 40.31 279 LYS A N 1
ATOM 2008 C CA . LYS A 1 279 ? 16.695 17.437 12.230 1.00 40.31 279 LYS A CA 1
ATOM 2009 C C . LYS A 1 279 ? 15.323 16.797 12.491 1.00 40.31 279 LYS A C 1
ATOM 2011 O O . LYS A 1 279 ? 14.353 17.523 12.694 1.00 40.31 279 LYS A O 1
ATOM 2016 N N . ALA A 1 280 ? 15.248 15.468 12.595 1.00 36.69 280 ALA A N 1
ATOM 2017 C CA . ALA A 1 280 ? 13.999 14.741 12.861 1.00 36.69 280 ALA A CA 1
ATOM 2018 C C . ALA A 1 280 ? 13.410 15.025 14.260 1.00 36.69 280 ALA A C 1
ATOM 2020 O O . ALA A 1 280 ? 12.193 15.063 14.434 1.00 36.69 280 ALA A O 1
ATOM 2021 N N . SER A 1 281 ? 14.258 15.319 15.253 1.00 36.97 281 SER A N 1
ATOM 2022 C CA . SER A 1 281 ? 13.808 15.616 16.620 1.00 36.97 281 SER A CA 1
ATOM 2023 C C . SER A 1 281 ? 13.092 16.970 16.756 1.00 36.97 281 SER A C 1
ATOM 2025 O O . SER A 1 281 ? 12.363 17.169 17.727 1.00 36.97 281 SER A O 1
ATOM 2027 N N . ALA A 1 282 ? 13.273 17.903 15.813 1.00 37.22 282 ALA A N 1
ATOM 2028 C CA . ALA A 1 282 ? 12.704 19.249 15.900 1.00 37.22 282 ALA A CA 1
ATOM 2029 C C . ALA A 1 282 ? 11.248 19.322 15.397 1.00 37.22 282 ALA A C 1
ATOM 2031 O O . ALA A 1 282 ? 10.430 20.022 15.994 1.00 37.22 282 ALA A O 1
ATOM 2032 N N . MET A 1 283 ? 10.876 18.557 14.361 1.00 40.88 283 MET A N 1
ATOM 2033 C CA . MET A 1 283 ? 9.521 18.601 13.776 1.00 40.88 283 MET A CA 1
ATOM 2034 C C . MET A 1 283 ? 8.458 17.858 14.601 1.00 40.88 283 MET A C 1
ATOM 2036 O O . MET A 1 283 ? 7.281 18.216 14.549 1.00 40.88 283 MET A O 1
ATOM 2040 N N . ALA A 1 284 ? 8.857 16.909 15.457 1.00 40.81 284 ALA A N 1
ATOM 2041 C CA . ALA A 1 284 ? 7.952 16.233 16.395 1.00 40.81 284 ALA A CA 1
ATOM 2042 C C . ALA A 1 284 ? 7.288 17.195 17.408 1.00 40.81 284 ALA A C 1
ATOM 2044 O O . ALA A 1 284 ? 6.256 16.876 18.000 1.00 40.81 284 ALA A O 1
ATOM 2045 N N . SER A 1 285 ? 7.846 18.396 17.590 1.00 38.53 285 SER A N 1
ATOM 2046 C CA . SER A 1 285 ? 7.306 19.414 18.496 1.00 38.53 285 SER A CA 1
ATOM 2047 C C . SER A 1 285 ? 6.020 20.084 17.978 1.00 38.53 285 SER A C 1
ATOM 2049 O O . SER A 1 285 ? 5.174 20.464 18.792 1.00 38.53 285 SER A O 1
ATOM 2051 N N . HIS A 1 286 ? 5.816 20.141 16.655 1.00 40.50 286 HIS A N 1
ATOM 2052 C CA . HIS A 1 286 ? 4.640 20.747 16.010 1.00 40.50 286 HIS A CA 1
ATOM 2053 C C . HIS A 1 286 ? 3.418 19.812 15.934 1.00 40.50 286 HIS A C 1
ATOM 2055 O O . HIS A 1 286 ? 2.314 20.258 15.632 1.00 40.50 286 HIS A O 1
ATOM 2061 N N . LEU A 1 287 ? 3.588 18.529 16.269 1.00 38.47 287 LEU A N 1
ATOM 2062 C CA . LEU A 1 287 ? 2.527 17.512 16.326 1.00 38.47 287 LEU A CA 1
ATOM 2063 C C . LEU A 1 287 ? 1.790 17.470 17.679 1.00 38.47 287 LEU A C 1
ATOM 2065 O O . LEU A 1 287 ? 0.975 16.577 17.926 1.00 38.47 287 LEU A O 1
ATOM 2069 N N . LYS A 1 288 ? 2.058 18.420 18.583 1.00 36.69 288 LYS A N 1
ATOM 2070 C CA . LYS A 1 288 ? 1.322 18.523 19.845 1.00 36.69 288 LYS A CA 1
ATOM 2071 C C . LYS A 1 288 ? -0.122 18.939 19.573 1.00 36.69 288 LYS A C 1
ATOM 2073 O O . LYS A 1 288 ? -0.398 20.012 19.049 1.00 36.69 288 LYS A O 1
ATOM 2078 N N . PHE A 1 289 ? -1.039 18.073 19.989 1.00 37.31 289 PHE A N 1
ATOM 2079 C CA . PHE A 1 289 ? -2.461 18.363 20.099 1.00 37.31 289 PHE A CA 1
ATOM 2080 C C . PHE A 1 289 ? -2.680 19.659 20.891 1.00 37.31 289 PHE A C 1
ATOM 2082 O O . PHE A 1 289 ? -2.342 19.751 22.075 1.00 37.31 289 PHE A O 1
ATOM 2089 N N . ASP A 1 290 ? -3.252 20.652 20.219 1.00 41.34 290 ASP A N 1
ATOM 2090 C CA . ASP A 1 290 ? -3.629 21.921 20.817 1.00 41.34 290 ASP A CA 1
ATOM 2091 C C . ASP A 1 290 ? -4.900 21.737 21.660 1.00 41.34 290 ASP A C 1
ATOM 2093 O O . ASP A 1 290 ? -6.022 21.695 21.148 1.00 41.34 290 ASP A O 1
ATOM 2097 N N . LYS A 1 291 ? -4.710 21.617 22.980 1.00 39.03 291 LYS A N 1
ATOM 2098 C CA . LYS A 1 291 ? -5.792 21.480 23.967 1.00 39.03 291 LYS A CA 1
ATOM 2099 C C . LYS A 1 291 ? -6.800 22.637 23.916 1.00 39.03 291 LYS A C 1
ATOM 2101 O O . LYS A 1 291 ? -7.910 22.457 24.404 1.00 39.03 291 LYS A O 1
ATOM 2106 N N . THR A 1 292 ? -6.451 23.794 23.343 1.00 35.75 292 THR A N 1
ATOM 2107 C CA . THR A 1 292 ? -7.342 24.967 23.279 1.00 35.75 292 THR A CA 1
ATOM 2108 C C . THR A 1 292 ? -8.426 24.843 22.205 1.00 35.75 292 THR A C 1
ATOM 2110 O O . THR A 1 292 ? -9.460 25.497 22.304 1.00 35.75 292 THR A O 1
ATOM 2113 N N . LYS A 1 293 ? -8.243 23.956 21.214 1.00 39.69 293 LYS A N 1
ATOM 2114 C CA . LYS A 1 293 ? -9.225 23.715 20.141 1.00 39.69 293 LYS A CA 1
ATOM 2115 C C . LYS A 1 293 ? -10.219 22.592 20.445 1.00 39.69 293 LYS A C 1
ATOM 2117 O O . LYS A 1 293 ? -11.212 22.453 19.734 1.00 39.69 293 LYS A O 1
ATOM 2122 N N . PHE A 1 294 ? -9.981 21.801 21.493 1.00 41.03 294 PHE A N 1
ATOM 2123 C CA . PHE A 1 294 ? -10.907 20.770 21.961 1.00 41.03 294 PHE A CA 1
ATOM 2124 C C . PHE A 1 294 ? -11.639 21.247 23.215 1.00 41.03 294 PHE A C 1
ATOM 2126 O O . PHE A 1 294 ? -11.201 21.046 24.349 1.00 41.03 294 PHE A O 1
ATOM 2133 N N . ASP A 1 295 ? -12.782 21.891 22.995 1.00 47.09 295 ASP A N 1
ATOM 2134 C CA . ASP A 1 295 ? -13.615 22.414 24.069 1.00 47.09 295 ASP A CA 1
ATOM 2135 C C . ASP A 1 295 ? -14.498 21.307 24.671 1.00 47.09 295 ASP A C 1
ATOM 2137 O O . ASP A 1 295 ? -15.671 21.117 24.335 1.00 47.09 295 ASP A O 1
ATOM 2141 N N . SER A 1 296 ? -13.894 20.547 25.585 1.00 35.47 296 SER A N 1
ATOM 2142 C CA . SER A 1 296 ? -14.572 19.523 26.390 1.00 35.47 296 SER A CA 1
ATOM 2143 C C . SER A 1 296 ? -15.769 20.069 27.180 1.00 35.47 296 SER A C 1
ATOM 2145 O O . SER A 1 296 ? -16.711 19.322 27.448 1.00 35.47 296 SER A O 1
ATOM 2147 N N . LYS A 1 297 ? -15.777 21.369 27.505 1.00 40.91 297 LYS A N 1
ATOM 2148 C CA . LYS A 1 297 ? -16.872 22.035 28.212 1.00 40.91 297 LYS A CA 1
ATOM 2149 C C . LYS A 1 297 ? -18.050 22.273 27.274 1.00 40.91 297 LYS A C 1
ATOM 2151 O O . LYS A 1 297 ? -19.165 21.931 27.636 1.00 40.91 297 LYS A O 1
ATOM 2156 N N . LYS A 1 298 ? -17.813 22.714 26.038 1.00 43.47 298 LYS A N 1
ATOM 2157 C CA . LYS A 1 298 ? -18.849 22.856 24.998 1.00 43.47 298 LYS A CA 1
ATOM 2158 C C . LYS A 1 298 ? -19.506 21.524 24.630 1.00 43.47 298 LYS A C 1
ATOM 2160 O O . LYS A 1 298 ? -20.709 21.478 24.384 1.00 43.47 298 LYS A O 1
ATOM 2165 N N . LEU A 1 299 ? -18.742 20.432 24.646 1.00 38.19 299 LEU A N 1
ATOM 2166 C CA . LEU A 1 299 ? -19.262 19.080 24.418 1.00 38.19 299 LEU A CA 1
ATOM 2167 C C . LEU A 1 299 ? -20.090 18.591 25.624 1.00 38.19 299 LEU A C 1
ATOM 2169 O O . LEU A 1 299 ? -21.211 18.120 25.445 1.00 38.19 299 LEU A O 1
ATOM 2173 N N . LEU A 1 300 ? -19.607 18.804 26.855 1.00 38.69 300 LEU A N 1
ATOM 2174 C CA . LEU A 1 300 ? -20.353 18.522 28.091 1.00 38.69 300 LEU A CA 1
ATOM 2175 C C . LEU A 1 300 ? -21.620 19.382 28.245 1.00 38.69 300 LEU A C 1
ATOM 2177 O O . LEU A 1 300 ? -22.643 18.879 28.704 1.00 38.69 300 LEU A O 1
ATOM 2181 N N . ASP A 1 301 ? -21.581 20.652 27.854 1.00 45.69 301 ASP A N 1
ATOM 2182 C CA . ASP A 1 301 ? -22.715 21.577 27.912 1.00 45.69 301 ASP A CA 1
ATOM 2183 C C . ASP A 1 301 ? -23.728 21.277 26.797 1.00 45.69 301 ASP A C 1
ATOM 2185 O O . ASP A 1 301 ? -24.936 21.301 27.042 1.00 45.69 301 ASP A O 1
ATOM 2189 N N . GLY A 1 302 ? -23.261 20.849 25.618 1.00 39.03 302 GLY A N 1
ATOM 2190 C CA . GLY A 1 302 ? -24.102 20.244 24.584 1.00 39.03 302 GLY A CA 1
ATOM 2191 C C . GLY A 1 302 ? -24.820 18.987 25.089 1.00 39.03 302 GLY A C 1
ATOM 2192 O O . GLY A 1 302 ? -26.031 18.858 24.925 1.00 39.03 302 GLY A O 1
ATOM 2193 N N . MET A 1 303 ? -24.116 18.103 25.802 1.00 36.34 303 MET A N 1
ATOM 2194 C CA . MET A 1 303 ? -24.698 16.894 26.401 1.00 36.34 303 MET A CA 1
ATOM 2195 C C . MET A 1 303 ? -25.674 17.201 27.550 1.00 36.34 303 MET A C 1
ATOM 2197 O O . MET A 1 303 ? -26.702 16.534 27.672 1.00 36.34 303 MET A O 1
ATOM 2201 N N . LYS A 1 304 ? -25.418 18.229 28.373 1.00 42.19 304 LYS A N 1
ATOM 2202 C CA . LYS A 1 304 ? -26.359 18.708 29.405 1.00 42.19 304 LYS A CA 1
ATOM 2203 C C . LYS A 1 304 ? -27.604 19.355 28.795 1.00 42.19 304 LYS A C 1
ATOM 2205 O O . LYS A 1 304 ? -28.698 19.133 29.306 1.00 42.19 304 LYS A O 1
ATOM 2210 N N . SER A 1 305 ? -27.457 20.104 27.701 1.00 42.34 305 SER A N 1
ATOM 2211 C CA . SER A 1 305 ? -28.575 20.695 26.953 1.00 42.34 305 SER A CA 1
ATOM 2212 C C . SER A 1 305 ? -29.470 19.617 26.337 1.00 42.34 305 SER A C 1
ATOM 2214 O O . SER A 1 305 ? -30.694 19.684 26.454 1.00 42.34 305 SER A O 1
ATOM 2216 N N . VAL A 1 306 ? -28.871 18.565 25.768 1.00 37.06 306 VAL A N 1
ATOM 2217 C CA . VAL A 1 306 ? -29.602 17.381 25.295 1.00 37.06 306 VAL A CA 1
ATOM 2218 C C . VAL A 1 306 ? -30.298 16.688 26.476 1.00 37.06 306 VAL A C 1
ATOM 2220 O O . VAL A 1 306 ? -31.508 16.499 26.431 1.00 37.06 306 VAL A O 1
ATOM 2223 N N . LYS A 1 307 ? -29.610 16.428 27.594 1.00 36.56 307 LYS A N 1
ATOM 2224 C CA . LYS A 1 307 ? -30.222 15.855 28.811 1.00 36.56 307 LYS A CA 1
ATOM 2225 C C . LYS A 1 307 ? -31.411 16.681 29.340 1.00 36.56 307 LYS A C 1
ATOM 2227 O O . LYS A 1 307 ? -32.411 16.102 29.754 1.00 36.56 307 LYS A O 1
ATOM 2232 N N . GLY A 1 308 ? -31.329 18.014 29.294 1.00 40.69 308 GLY A N 1
ATOM 2233 C CA . GLY A 1 308 ? -32.414 18.928 29.676 1.00 40.69 308 GLY A CA 1
ATOM 2234 C C . GLY A 1 308 ? -33.639 18.811 28.764 1.00 40.69 308 GLY A C 1
ATOM 2235 O O . GLY A 1 308 ? -34.746 18.591 29.253 1.00 40.69 308 GLY A O 1
ATOM 2236 N N . LYS A 1 309 ? -33.427 18.839 27.441 1.00 40.25 309 LYS A N 1
ATOM 2237 C CA . LYS A 1 309 ? -34.495 18.689 26.434 1.00 40.25 309 LYS A CA 1
ATOM 2238 C C . LYS A 1 309 ? -35.194 17.328 26.511 1.00 40.25 309 LYS A C 1
ATOM 2240 O O . LYS A 1 309 ? -36.397 17.240 26.286 1.00 40.25 309 LYS A O 1
ATOM 2245 N N . TRP A 1 310 ? -34.461 16.267 26.847 1.00 33.53 310 TRP A N 1
ATOM 2246 C CA . TRP A 1 310 ? -35.023 14.922 27.005 1.00 33.53 310 TRP A CA 1
ATOM 2247 C C . TRP A 1 310 ? -35.789 14.745 28.325 1.00 33.53 310 TRP A C 1
ATOM 2249 O O . TRP A 1 310 ? -36.831 14.095 28.326 1.00 33.53 310 TRP A O 1
ATOM 2259 N N . ASN A 1 311 ? -35.358 15.389 29.416 1.00 40.12 311 ASN A N 1
ATOM 2260 C CA . ASN A 1 311 ? -36.104 15.402 30.682 1.00 40.12 311 ASN A CA 1
ATOM 2261 C C . ASN A 1 311 ? -37.444 16.150 30.576 1.00 40.12 311 ASN A C 1
ATOM 2263 O O . ASN A 1 311 ? -38.431 15.717 31.171 1.00 40.12 311 ASN A O 1
ATOM 2267 N N . GLU A 1 312 ? -37.512 17.241 29.808 1.00 45.72 312 GLU A N 1
ATOM 2268 C CA . GLU A 1 312 ? -38.779 17.929 29.514 1.00 45.72 312 GLU A CA 1
ATOM 2269 C C . GLU A 1 312 ? -39.700 17.085 28.629 1.00 45.72 312 GLU A C 1
ATOM 2271 O O . GLU A 1 312 ? -40.894 16.972 28.912 1.00 45.72 312 GLU A O 1
ATOM 2276 N N . LYS A 1 313 ? -39.149 16.417 27.605 1.00 39.97 313 LYS A N 1
ATOM 2277 C CA . LYS A 1 313 ? -39.913 15.503 26.741 1.00 39.97 313 LYS A CA 1
ATOM 2278 C C . LYS A 1 313 ? -40.474 14.312 27.525 1.00 39.97 313 LYS A C 1
ATOM 2280 O O . LYS A 1 313 ? -41.629 13.948 27.320 1.00 39.97 313 LYS A O 1
ATOM 2285 N N . ALA A 1 314 ? -39.694 13.756 28.454 1.00 34.50 314 ALA A N 1
ATOM 2286 C CA . ALA A 1 314 ? -40.107 12.666 29.335 1.00 34.50 314 ALA A CA 1
ATOM 2287 C C . ALA A 1 314 ? -41.178 13.108 30.349 1.00 34.50 314 ALA A C 1
ATOM 2289 O O . ALA A 1 314 ? -42.176 12.410 30.515 1.00 34.50 314 ALA A O 1
ATOM 2290 N N . LYS A 1 315 ? -41.046 14.297 30.959 1.00 41.66 315 LYS A N 1
ATOM 2291 C CA . LYS A 1 315 ? -42.096 14.882 31.819 1.00 41.66 315 LYS A 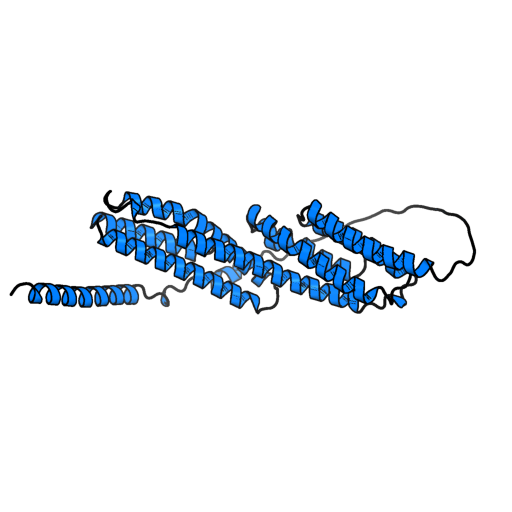CA 1
ATOM 2292 C C . LYS A 1 315 ? -43.391 15.165 31.049 1.00 41.66 315 LYS A C 1
ATOM 2294 O O . LYS A 1 315 ? -44.470 14.882 31.557 1.00 41.66 315 LYS A O 1
ATOM 2299 N N . GLY A 1 316 ? -43.298 15.662 29.815 1.00 41.88 316 GLY A N 1
ATOM 2300 C CA . GLY A 1 316 ? -44.457 15.894 28.945 1.00 41.88 316 GLY A CA 1
ATOM 2301 C C . GLY A 1 316 ? -45.137 14.610 28.454 1.00 41.88 316 GLY A C 1
ATOM 2302 O O . GLY A 1 316 ? -46.330 14.620 28.162 1.00 41.88 316 GLY A O 1
ATOM 2303 N N . TYR A 1 317 ? -44.407 13.497 28.363 1.00 33.69 317 TYR A N 1
ATOM 2304 C CA . TYR A 1 317 ? -44.983 12.171 28.112 1.00 33.69 317 TYR A CA 1
ATOM 2305 C C . TYR A 1 317 ? -45.670 11.606 29.364 1.00 33.69 317 TYR A C 1
ATOM 2307 O O . TYR A 1 317 ? -46.802 11.143 29.280 1.00 33.69 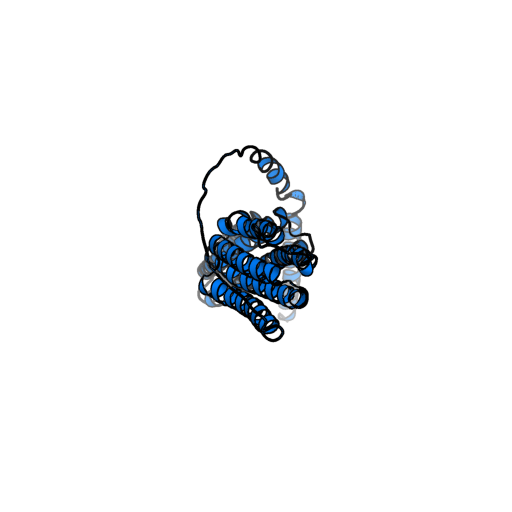317 TYR A O 1
ATOM 2315 N N . LEU A 1 318 ? -45.043 11.727 30.537 1.00 34.69 318 LEU A N 1
ATOM 2316 C CA . LEU A 1 318 ? -45.607 11.283 31.819 1.00 34.69 318 LEU A CA 1
ATOM 2317 C C . LEU A 1 318 ? -46.865 12.057 32.236 1.00 34.69 318 LEU A C 1
ATOM 2319 O O . LEU A 1 318 ? -47.774 11.461 32.803 1.00 34.69 318 LEU A O 1
ATOM 2323 N N . ASN A 1 319 ? -46.955 13.354 31.930 1.00 45.47 319 ASN A N 1
ATOM 2324 C CA . ASN A 1 319 ? -48.148 14.156 32.228 1.00 45.47 319 ASN A CA 1
ATOM 2325 C C . ASN A 1 319 ? -49.310 13.914 31.248 1.00 45.47 319 ASN A C 1
ATOM 2327 O O . ASN A 1 319 ? -50.453 14.162 31.611 1.00 45.47 319 ASN A O 1
ATOM 2331 N N . ARG A 1 320 ? -49.048 13.420 30.028 1.00 44.12 320 ARG A N 1
ATOM 2332 C CA . ARG A 1 320 ? -50.097 13.082 29.044 1.00 44.12 320 ARG A CA 1
ATOM 2333 C C . ARG A 1 320 ? -50.730 11.706 29.251 1.00 44.12 320 ARG A C 1
ATOM 2335 O O . ARG A 1 320 ? -51.777 11.444 28.679 1.00 44.12 320 ARG A O 1
ATOM 2342 N N . HIS A 1 321 ? -50.116 10.861 30.074 1.00 40.00 321 HIS A N 1
ATOM 2343 C CA . HIS A 1 321 ? -50.597 9.514 30.393 1.00 40.00 321 HIS A CA 1
ATOM 2344 C C . HIS A 1 321 ? -50.936 9.342 31.885 1.00 40.00 321 HIS A C 1
ATOM 2346 O O . HIS A 1 321 ? -50.960 8.226 32.395 1.00 40.00 321 HIS A O 1
ATOM 2352 N N . LYS A 1 322 ? -51.180 10.454 32.591 1.00 44.47 322 LYS A N 1
ATOM 2353 C CA . LYS A 1 322 ? -51.665 10.489 33.982 1.00 44.47 322 LYS A CA 1
ATOM 2354 C C . LYS A 1 322 ? -53.051 11.145 34.131 1.00 44.47 322 LYS A C 1
ATOM 2356 O O . LYS A 1 322 ? -53.403 11.546 35.236 1.00 44.47 322 LYS A O 1
ATOM 2361 N N . GLY A 1 323 ? -53.809 11.256 33.042 1.00 38.59 323 GLY A N 1
ATOM 2362 C CA . GLY A 1 323 ? -55.224 11.643 33.037 1.00 38.59 323 GLY A CA 1
ATOM 2363 C C . GLY A 1 323 ? -56.071 10.478 32.570 1.00 38.59 323 GLY A C 1
ATOM 2364 O O . GLY A 1 323 ? -55.682 9.901 31.530 1.00 38.59 323 GLY A O 1
#

Sequence (323 aa):
VLSSSIQVFLHIKKSLKRCSLLTRGQTLLDLARSFQSVLGAYAAKLVSRLEKAGRDVDTKEERFLRVLIINTAEYCYETVGGLGQSIAKMLDSELSDKIDMYQAEDDFSGVITTGIGSLVAGLGASVGAVTDKMSKTNWSAVELVGDVSLYVMELSAVVEAIPTEIGENLSSVHFRLFMDKLIPLVVDNLTGKIQKILPGCSTPALQQLLLDAQAIRSVLLGAGGNVGVVSKGLSGVERVIKGAMLGENGAGAGAGGGGPGGSGGNMGASGVAGGVGKKASAMASHLKFDKTKFDSKKLLDGMKSVKGKWNEKAKGYLNRHKG

Foldseek 3Di:
DDVVLVVLVVVLVVVLVVVLVVDQEPVLVVSLVVSLVVLLVVLVVLLVLLVVLLVDALDLVSLLSLLVSLVSLVVQLVVQVVVLQVSLVSHDVVCSVVRDSVVSNVSSVVSNVSSLVSNLSNLLVQLLVLLVVVLVDQQLPDPAADDADPSLVSNLVSLLCCCVSRVVSHDPVSSQVSLLSNLLSNLVSNQVSCLVCLVNHDPNSLVNQLVSLVSNLVSSVVSVHDNVSSVVSSVVSNVSSVVSVVVVVVPDPDDDDDDDDDDDDDDDDDDDDDDDPPPVVPVVVVSDDDPVPDPPVVVVVVVVVVVVVVVVVVVVVVVVPPD

Organism: NCBI:txid464258

Secondary structure (DSSP, 8-state):
--HHHHHHHHHHHHHHHHHHTT--SHHHHHHHHHHHHHHHHHHHHHHHHHHHHTTS---HHHHHHHHHHHHHHHHHHHHHHHHHHHHHTTS-TTTGGG---HHHHHHHHHHHHHHHHHHHHHHHHHHHHHHHHHTTS-GGG--S--SS-HHHHHHHHHHHHHHHHTGGGS-HHHHHHHHHHHHHHHHHHHHHHHHHHGGG--HHHHHHHHHHHHHHHHHHHHTT--HHHHHHHHHHHHHHHHHHHHHHTTS-------------------------TTTHHHHGGGG---TTS--HHHHHHHHHHHHHHHHHHHHHHHHHT--

InterPro domains:
  IPR039766 Vacuolar protein sorting-associated protein 53 [PTHR12820] (1-221)

Radius of gyration: 29.79 Å; chains: 1; bounding box: 94×44×84 Å